Protein AF-A0A1V1NR03-F1 (afdb_monomer_lite)

InterPro domains:
  IPR032589 Domain of unknown function DUF4910 [PF16254] (95-204)
  IPR032610 Domain of unknown function DUF2172 [PF09940] (2-85)

Structure (mmCIF, N/CA/C/O backbone):
data_AF-A0A1V1NR03-F1
#
_entry.id   AF-A0A1V1NR03-F1
#
loop_
_atom_site.group_PDB
_atom_site.id
_atom_site.type_symbol
_atom_site.label_atom_id
_atom_site.label_alt_id
_atom_site.label_comp_id
_atom_site.label_asym_id
_atom_site.label_entity_id
_atom_site.label_seq_id
_atom_site.pdbx_PDB_ins_code
_atom_site.Cartn_x
_atom_site.Cartn_y
_atom_site.Cartn_z
_atom_site.occupancy
_atom_site.B_iso_or_equiv
_atom_site.auth_seq_id
_atom_site.auth_comp_id
_atom_site.auth_asym_id
_atom_site.auth_atom_id
_atom_site.pdbx_PDB_model_num
ATOM 1 N N . MET A 1 1 ? 14.858 1.803 -33.274 1.00 60.50 1 MET A N 1
ATOM 2 C CA . MET A 1 1 ? 13.680 1.667 -32.396 1.00 60.50 1 MET A CA 1
ATOM 3 C C . MET A 1 1 ? 12.475 1.320 -33.246 1.00 60.50 1 MET A C 1
ATOM 5 O O . MET A 1 1 ? 12.168 2.068 -34.166 1.00 60.50 1 MET A O 1
ATOM 9 N N . SER A 1 2 ? 11.828 0.192 -32.971 1.00 68.50 2 SER A N 1
ATOM 10 C CA . SER A 1 2 ? 10.664 -0.311 -33.722 1.00 68.50 2 SER A CA 1
ATOM 11 C C . SER A 1 2 ? 9.372 0.491 -33.501 1.00 68.50 2 SER A C 1
ATOM 13 O O . SER A 1 2 ? 8.403 0.281 -34.221 1.00 68.50 2 SER A O 1
ATOM 15 N N . GLY A 1 3 ? 9.347 1.410 -32.526 1.00 79.12 3 GLY A N 1
ATOM 16 C CA . GLY A 1 3 ? 8.161 2.199 -32.164 1.00 79.12 3 GLY A CA 1
ATOM 17 C C . GLY A 1 3 ? 7.140 1.439 -31.309 1.00 79.12 3 GLY A C 1
ATOM 18 O O . GLY A 1 3 ? 6.126 2.013 -30.923 1.00 79.12 3 GLY A O 1
ATOM 19 N N . ASN A 1 4 ? 7.417 0.175 -30.983 1.00 87.94 4 ASN A N 1
ATOM 20 C CA . ASN A 1 4 ? 6.548 -0.659 -30.163 1.00 87.94 4 ASN A CA 1
ATOM 21 C C . ASN A 1 4 ? 6.682 -0.298 -28.678 1.00 87.94 4 ASN A C 1
ATOM 23 O O . ASN A 1 4 ? 7.791 -0.183 -28.154 1.00 87.94 4 ASN A O 1
ATOM 27 N N . VAL A 1 5 ? 5.546 -0.161 -27.994 1.00 92.81 5 VAL A N 1
ATOM 28 C CA . VAL A 1 5 ? 5.502 0.016 -26.538 1.00 92.81 5 VAL A CA 1
ATOM 29 C C . VAL A 1 5 ? 5.655 -1.351 -25.879 1.00 92.81 5 VAL A C 1
ATOM 31 O O . VAL A 1 5 ? 4.856 -2.248 -26.125 1.00 92.81 5 VAL A O 1
ATOM 34 N N . ILE A 1 6 ? 6.692 -1.507 -25.057 1.00 92.69 6 ILE A N 1
ATOM 35 C CA . ILE A 1 6 ? 7.005 -2.777 -24.376 1.00 92.69 6 ILE A CA 1
ATOM 36 C C . ILE A 1 6 ? 6.446 -2.790 -22.951 1.00 92.69 6 ILE A C 1
ATOM 38 O O . ILE A 1 6 ? 6.103 -3.840 -22.417 1.00 92.69 6 ILE A O 1
ATOM 42 N N . VAL A 1 7 ? 6.350 -1.610 -22.337 1.00 95.00 7 VAL A N 1
ATOM 43 C CA . VAL A 1 7 ? 5.872 -1.427 -20.969 1.00 95.00 7 VAL A CA 1
ATOM 44 C C . VAL A 1 7 ? 4.969 -0.211 -20.931 1.00 95.00 7 VAL A C 1
ATOM 46 O O . VAL A 1 7 ? 5.380 0.877 -21.334 1.00 95.00 7 VAL A O 1
ATOM 49 N N . ASN A 1 8 ? 3.752 -0.387 -20.425 1.00 95.38 8 ASN A N 1
ATOM 50 C CA . ASN A 1 8 ? 2.799 0.697 -20.247 1.00 95.38 8 ASN A CA 1
ATOM 51 C C . ASN A 1 8 ? 2.137 0.599 -18.870 1.00 95.38 8 ASN A C 1
ATOM 53 O O . ASN A 1 8 ? 1.635 -0.456 -18.486 1.00 95.38 8 ASN A O 1
ATOM 57 N N . PHE A 1 9 ? 2.115 1.709 -18.133 1.00 95.38 9 PHE A N 1
ATOM 58 C CA . PHE A 1 9 ? 1.442 1.805 -16.837 1.00 95.38 9 PHE A CA 1
ATOM 59 C C . PHE A 1 9 ? -0.065 1.519 -16.931 1.00 95.38 9 PHE A C 1
ATOM 61 O O . PHE A 1 9 ? -0.643 0.971 -15.998 1.00 95.38 9 PHE A O 1
ATOM 68 N N . GLN A 1 10 ? -0.694 1.854 -18.062 1.00 94.38 10 GLN A N 1
ATOM 69 C CA . GLN A 1 10 ? -2.126 1.624 -18.274 1.00 94.38 10 GLN A CA 1
ATOM 70 C C . GLN A 1 10 ? -2.483 0.133 -18.356 1.00 94.38 10 GLN A C 1
ATOM 72 O O . GLN A 1 10 ? -3.597 -0.241 -18.001 1.00 94.38 10 GLN A O 1
ATOM 77 N N . ASP A 1 11 ? -1.544 -0.716 -18.783 1.00 95.44 11 ASP A N 1
ATOM 78 C CA . ASP A 1 11 ? -1.775 -2.161 -18.887 1.00 95.44 11 ASP A CA 1
ATOM 79 C C . ASP A 1 11 ? -1.732 -2.829 -17.509 1.00 95.44 11 ASP A C 1
ATOM 81 O O . ASP A 1 11 ? -2.484 -3.758 -17.218 1.00 95.44 11 ASP A O 1
ATOM 85 N N . ASN A 1 12 ? -0.826 -2.358 -16.652 1.00 95.75 12 ASN A N 1
ATOM 86 C CA . ASN A 1 12 ? -0.702 -2.809 -15.278 1.00 95.75 12 ASN A CA 1
ATOM 87 C C . ASN A 1 12 ? -0.062 -1.688 -14.450 1.00 95.75 12 ASN A C 1
ATOM 89 O O . ASN A 1 12 ? 1.090 -1.326 -14.713 1.00 95.75 12 ASN A O 1
ATOM 93 N N . PRO A 1 13 ? -0.738 -1.169 -13.411 1.00 95.19 13 PRO A N 1
ATOM 94 C CA . PRO A 1 13 ? -0.196 -0.070 -12.622 1.00 95.19 13 PRO A CA 1
ATOM 95 C C . PRO A 1 13 ? 1.091 -0.473 -11.878 1.00 95.19 13 PRO A C 1
ATOM 97 O O . PRO A 1 13 ? 1.917 0.382 -11.569 1.00 95.19 13 PRO A O 1
ATOM 100 N N . LEU A 1 14 ? 1.332 -1.771 -11.651 1.00 96.62 14 LEU A N 1
ATOM 101 C CA . LEU A 1 14 ? 2.589 -2.269 -11.082 1.00 96.62 14 LEU A CA 1
ATOM 102 C C . LEU A 1 14 ? 3.793 -2.060 -12.000 1.00 96.62 14 LEU A C 1
ATOM 104 O O . LEU A 1 14 ? 4.920 -2.133 -11.520 1.00 96.62 14 LEU A O 1
ATOM 108 N N . HIS A 1 15 ? 3.584 -1.793 -13.293 1.00 97.38 15 HIS A N 1
ATOM 109 C CA . HIS A 1 15 ? 4.682 -1.565 -14.223 1.00 97.38 15 HIS A CA 1
ATOM 110 C C . HIS A 1 15 ? 5.536 -0.364 -13.849 1.00 97.38 15 HIS A C 1
ATOM 112 O O . HIS A 1 15 ? 6.723 -0.406 -14.130 1.00 97.38 15 HIS A O 1
ATOM 118 N N . LEU A 1 16 ? 4.994 0.675 -13.212 1.00 97.25 16 LEU A N 1
ATOM 119 C CA . LEU A 1 16 ? 5.785 1.807 -12.732 1.00 97.25 16 LEU A CA 1
ATOM 120 C C . LEU A 1 16 ? 6.054 1.645 -11.236 1.00 97.25 16 LEU A C 1
ATOM 122 O O . LEU A 1 16 ? 5.138 1.355 -10.460 1.00 97.25 16 LEU A O 1
ATOM 126 N N . TRP A 1 17 ? 7.298 1.861 -10.805 1.00 96.50 17 TRP A N 1
ATOM 127 C CA . TRP A 1 17 ? 7.588 1.893 -9.372 1.00 96.50 17 TRP A CA 1
ATOM 128 C C . TRP A 1 17 ? 6.825 3.048 -8.722 1.00 96.50 17 TRP A C 1
ATOM 130 O O . TRP A 1 17 ? 6.797 4.160 -9.263 1.00 96.50 17 TRP A O 1
ATOM 140 N N . ALA A 1 18 ? 6.236 2.798 -7.550 1.00 93.38 18 ALA A N 1
ATOM 141 C CA . ALA A 1 18 ? 5.577 3.845 -6.775 1.00 93.38 18 ALA A CA 1
ATOM 142 C C . ALA A 1 18 ? 6.566 4.995 -6.532 1.00 93.38 18 ALA A C 1
ATOM 144 O O . ALA A 1 18 ? 7.743 4.730 -6.315 1.00 93.38 18 ALA A O 1
ATOM 145 N N . TYR A 1 19 ? 6.121 6.255 -6.561 1.00 93.94 19 TYR A N 1
ATOM 146 C CA . TYR A 1 19 ? 6.999 7.419 -6.343 1.00 93.94 19 TYR A CA 1
ATOM 147 C C . TYR A 1 19 ? 8.172 7.555 -7.347 1.00 93.94 19 TYR A C 1
ATOM 149 O O . TYR A 1 19 ? 9.183 8.188 -7.043 1.00 93.94 19 TYR A O 1
ATOM 157 N N . SER A 1 20 ? 8.062 6.994 -8.559 1.00 95.94 20 SER A N 1
ATOM 158 C CA . SER A 1 20 ? 9.052 7.244 -9.620 1.00 95.94 20 SER A CA 1
ATOM 159 C C . SER A 1 20 ? 9.115 8.724 -9.993 1.00 95.94 20 SER A C 1
ATOM 161 O O . SER A 1 20 ? 8.082 9.353 -10.237 1.00 95.94 20 SER A O 1
ATOM 163 N N . HIS A 1 21 ? 10.328 9.265 -10.101 1.00 95.81 21 HIS A N 1
ATOM 164 C CA . HIS A 1 21 ? 10.546 10.601 -10.654 1.00 95.81 21 HIS A CA 1
ATOM 165 C C . HIS A 1 21 ? 10.250 10.645 -12.155 1.00 95.81 21 HIS A C 1
ATOM 167 O O . HIS A 1 21 ? 10.353 9.632 -12.851 1.00 95.81 21 HIS A O 1
ATOM 173 N N . SER A 1 22 ? 9.908 11.832 -12.657 1.00 97.19 22 SER A N 1
ATOM 174 C CA . SER A 1 22 ? 9.709 12.026 -14.086 1.00 97.19 22 SER A CA 1
ATOM 175 C C . SER A 1 22 ? 11.015 11.849 -14.847 1.00 97.19 22 SER A C 1
ATOM 177 O O . SER A 1 22 ? 12.101 12.204 -14.380 1.00 97.19 22 SER A O 1
ATOM 179 N N . PHE A 1 23 ? 10.902 11.280 -16.040 1.00 98.12 23 PHE A N 1
ATOM 180 C CA . PHE A 1 23 ? 12.035 11.051 -16.919 1.00 98.12 23 PHE A CA 1
ATOM 181 C C . PHE A 1 23 ? 11.564 11.020 -18.367 1.00 98.12 23 PHE A C 1
ATOM 183 O O . PHE A 1 23 ? 10.529 10.442 -18.693 1.00 98.12 23 PHE A O 1
ATOM 190 N N . THR A 1 24 ? 12.324 11.632 -19.265 1.00 98.31 24 THR A N 1
ATOM 191 C CA . THR A 1 24 ? 12.116 11.490 -20.706 1.00 98.31 24 THR A CA 1
ATOM 192 C C . THR A 1 24 ? 13.474 11.430 -21.369 1.00 98.31 24 THR A C 1
ATOM 194 O O . THR A 1 24 ? 14.276 12.352 -21.225 1.00 98.31 24 THR A O 1
ATOM 197 N N . GLY A 1 25 ? 13.749 10.343 -22.080 1.00 97.62 25 GLY A N 1
ATO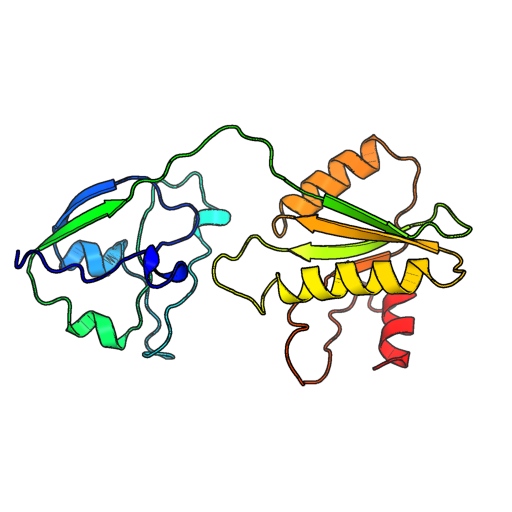M 198 C CA . GLY A 1 25 ? 15.053 10.158 -22.696 1.00 97.62 25 GLY A CA 1
ATOM 199 C C . GLY A 1 25 ? 15.231 8.795 -23.337 1.00 97.62 25 GLY A C 1
ATOM 200 O O . GLY A 1 25 ? 14.329 7.958 -23.332 1.00 97.62 25 GLY A O 1
ATOM 201 N N . ILE A 1 26 ? 16.418 8.598 -23.897 1.00 97.81 26 ILE A N 1
ATOM 202 C CA . ILE A 1 26 ? 16.883 7.315 -24.416 1.00 97.81 26 ILE A CA 1
ATOM 203 C C . ILE A 1 26 ? 17.881 6.748 -23.404 1.00 97.81 26 ILE A C 1
ATOM 205 O O . ILE A 1 26 ? 18.727 7.487 -22.904 1.00 97.81 26 ILE A O 1
ATOM 209 N N . VAL A 1 27 ? 17.754 5.463 -23.076 1.00 97.88 27 VAL A N 1
ATOM 210 C CA . VAL A 1 27 ? 18.598 4.770 -22.093 1.00 97.88 27 VAL A CA 1
ATOM 211 C C . VAL A 1 27 ? 19.170 3.510 -22.726 1.00 97.88 27 VAL A C 1
ATOM 213 O O . VAL A 1 27 ? 18.429 2.743 -23.348 1.00 97.88 27 VAL A O 1
ATOM 216 N N . GLU A 1 28 ? 20.472 3.283 -22.552 1.00 98.00 28 GLU A N 1
ATOM 217 C CA . GLU A 1 28 ? 21.108 2.036 -22.970 1.00 98.00 28 GLU A CA 1
ATOM 218 C C . GLU A 1 28 ? 20.475 0.844 -22.249 1.00 98.00 28 GLU A C 1
ATOM 220 O O . GLU A 1 28 ? 20.176 0.888 -21.054 1.00 98.00 28 GLU A O 1
ATOM 225 N N . ARG A 1 29 ? 20.295 -0.264 -22.964 1.00 96.88 29 ARG A N 1
ATOM 226 C CA . ARG A 1 29 ? 19.691 -1.486 -22.423 1.00 96.88 29 ARG A CA 1
ATOM 227 C C . ARG A 1 29 ? 20.414 -1.997 -21.178 1.00 96.88 29 ARG A C 1
ATOM 229 O O . ARG A 1 29 ? 19.762 -2.455 -20.245 1.00 96.88 29 ARG A O 1
ATOM 236 N N . SER A 1 30 ? 21.743 -1.950 -21.174 1.00 97.81 30 SER A N 1
ATOM 237 C CA . SER A 1 30 ? 22.596 -2.332 -20.040 1.00 97.81 30 SER A CA 1
ATOM 238 C C . SER A 1 30 ? 22.232 -1.555 -18.776 1.00 97.81 30 SER A C 1
ATOM 240 O O . SER A 1 30 ? 21.987 -2.163 -17.733 1.00 97.81 30 SER A O 1
ATOM 242 N N . ASP A 1 31 ? 22.146 -0.231 -18.883 1.00 98.19 31 ASP A N 1
ATOM 243 C CA . ASP A 1 31 ? 21.805 0.654 -17.770 1.00 98.19 31 ASP A CA 1
ATOM 244 C C . ASP A 1 31 ? 20.334 0.523 -17.371 1.00 98.19 31 ASP A C 1
ATOM 246 O O . ASP A 1 31 ? 20.022 0.449 -16.180 1.00 98.19 31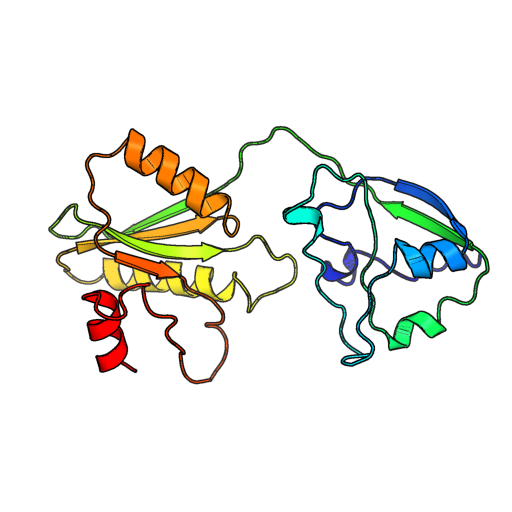 ASP A O 1
ATOM 250 N N . LEU A 1 32 ? 19.431 0.397 -18.349 1.00 97.88 32 LEU A N 1
ATOM 251 C CA . LEU A 1 32 ? 18.010 0.157 -18.109 1.00 97.88 32 LEU A CA 1
ATOM 252 C C . LEU A 1 32 ? 17.809 -1.114 -17.270 1.00 97.88 32 LEU A C 1
ATOM 254 O O . LEU A 1 32 ? 17.186 -1.062 -16.212 1.00 97.88 32 LEU A O 1
ATOM 258 N N . LEU A 1 33 ? 18.382 -2.242 -17.701 1.00 97.56 33 LEU A N 1
ATOM 259 C CA . LEU A 1 33 ? 18.262 -3.527 -17.006 1.00 97.56 33 LEU A CA 1
ATOM 260 C C . LEU A 1 33 ? 18.921 -3.514 -15.624 1.00 97.56 33 LEU A C 1
ATOM 262 O O . LEU A 1 33 ? 18.436 -4.178 -14.710 1.00 97.56 33 LEU A O 1
ATOM 266 N N . LYS A 1 34 ? 20.028 -2.781 -15.467 1.00 97.19 34 LYS A N 1
ATOM 267 C CA . LYS A 1 34 ? 20.797 -2.753 -14.221 1.00 97.19 34 LYS A CA 1
ATOM 268 C C . LYS A 1 34 ? 20.180 -1.850 -13.154 1.00 97.19 34 LYS A C 1
ATOM 270 O O . LYS A 1 34 ? 20.227 -2.205 -11.977 1.00 97.19 34 LYS A O 1
ATOM 275 N N . TYR A 1 35 ? 19.643 -0.694 -13.541 1.00 96.88 35 TYR A N 1
ATOM 276 C CA . TYR A 1 35 ? 19.255 0.355 -12.590 1.00 96.88 35 TYR A CA 1
ATOM 277 C C . TYR A 1 35 ? 17.765 0.684 -12.587 1.00 96.88 35 TYR A C 1
ATOM 279 O O . TYR A 1 35 ? 17.265 1.152 -11.568 1.00 96.88 35 TYR A O 1
ATOM 287 N N . HIS A 1 36 ? 17.054 0.431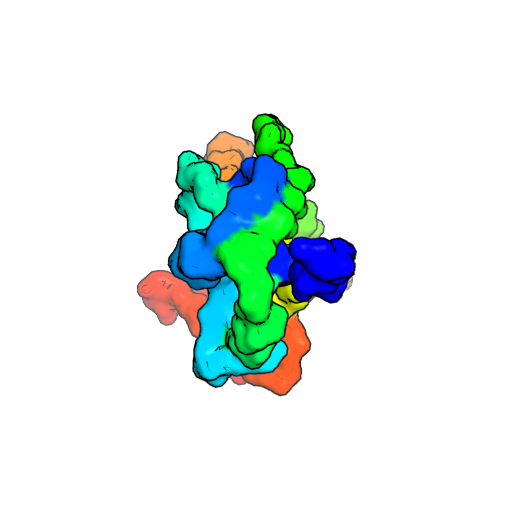 -13.685 1.00 97.69 36 HIS A N 1
ATOM 288 C CA . HIS A 1 36 ? 15.696 0.939 -13.899 1.00 97.69 36 HIS A CA 1
ATOM 289 C C . HIS A 1 36 ? 14.660 -0.156 -14.150 1.00 97.69 36 HIS A C 1
ATOM 291 O O . HIS A 1 36 ? 13.488 0.151 -14.351 1.00 97.69 36 HIS A O 1
ATOM 297 N N . ILE A 1 37 ? 15.061 -1.427 -14.116 1.00 97.75 37 ILE A N 1
ATOM 298 C CA . ILE A 1 37 ? 14.160 -2.572 -14.210 1.00 97.75 37 ILE A CA 1
ATOM 299 C C . ILE A 1 37 ? 14.243 -3.395 -12.935 1.00 97.75 37 ILE A C 1
ATOM 301 O O . ILE A 1 37 ? 15.317 -3.717 -12.432 1.00 97.75 37 ILE A O 1
ATOM 305 N N . PHE A 1 38 ? 13.078 -3.756 -12.416 1.00 97.81 38 PHE A N 1
ATOM 306 C CA . PHE A 1 38 ? 12.937 -4.696 -11.320 1.00 97.81 38 PHE A CA 1
ATOM 307 C C . PHE A 1 38 ? 12.141 -5.912 -11.784 1.00 97.81 38 PHE A C 1
ATOM 309 O O . PHE A 1 38 ? 11.089 -5.786 -12.402 1.00 97.81 38 PHE A O 1
ATOM 316 N N . SER A 1 39 ? 12.644 -7.103 -11.482 1.00 97.56 39 SER A N 1
ATOM 317 C CA . SER A 1 39 ? 11.970 -8.371 -11.765 1.00 97.56 39 SER A CA 1
ATOM 318 C C . SER A 1 39 ? 12.305 -9.376 -10.668 1.00 97.56 39 SER A C 1
ATOM 320 O O . SER A 1 39 ? 13.261 -9.175 -9.914 1.00 97.56 39 SER A O 1
ATOM 322 N N . ASN A 1 40 ? 11.535 -10.460 -10.577 1.00 97.19 40 ASN A N 1
ATOM 323 C CA . ASN A 1 40 ? 11.799 -11.536 -9.630 1.00 97.19 40 ASN A CA 1
ATOM 324 C C . ASN A 1 40 ? 11.984 -12.875 -10.369 1.00 97.19 40 ASN A C 1
ATOM 326 O O . ASN A 1 40 ? 10.996 -13.428 -10.851 1.00 97.19 40 ASN A O 1
ATOM 330 N N . PRO A 1 41 ? 13.211 -13.426 -10.450 1.00 97.06 41 PRO A N 1
ATOM 331 C CA . PRO A 1 41 ? 13.454 -14.682 -11.160 1.00 97.06 41 PRO A CA 1
ATOM 332 C C . PRO A 1 41 ? 12.774 -15.894 -10.509 1.00 97.06 41 PRO A C 1
ATOM 334 O O . PRO A 1 41 ? 12.486 -16.863 -11.203 1.00 97.06 41 PRO A O 1
ATOM 337 N N . SER A 1 42 ? 12.472 -15.845 -9.206 1.00 98.00 42 SER A N 1
ATOM 338 C CA . SER A 1 42 ? 11.756 -16.925 -8.512 1.00 98.00 42 SER A CA 1
ATOM 339 C C . SER A 1 42 ? 10.267 -16.983 -8.872 1.00 98.00 42 SER A C 1
ATOM 341 O O . SER A 1 42 ? 9.627 -18.005 -8.646 1.00 98.00 42 SER A O 1
ATOM 343 N N . PHE A 1 43 ? 9.716 -15.897 -9.423 1.00 96.75 43 PHE A N 1
ATOM 344 C CA . PHE A 1 43 ? 8.309 -15.761 -9.810 1.00 96.75 43 PHE A CA 1
ATOM 345 C C . PHE A 1 43 ? 8.221 -15.099 -11.194 1.00 96.75 43 PHE A C 1
ATOM 347 O O . PHE A 1 43 ? 7.808 -13.943 -11.307 1.00 96.75 43 PHE A O 1
ATOM 354 N N . PRO A 1 44 ? 8.655 -15.800 -12.257 1.00 97.31 44 PRO A N 1
ATOM 355 C CA . PRO A 1 44 ? 9.000 -15.170 -13.526 1.00 97.31 44 PRO A CA 1
ATOM 356 C C . PRO A 1 44 ? 7.811 -14.610 -14.306 1.00 97.31 44 PRO A C 1
ATOM 358 O O . PRO A 1 44 ? 8.017 -13.748 -15.158 1.00 97.31 44 PRO A O 1
ATOM 361 N N . ASP A 1 45 ? 6.598 -15.062 -13.997 1.00 97.38 45 ASP A N 1
ATOM 362 C CA . ASP A 1 45 ? 5.361 -14.630 -14.650 1.00 97.38 45 ASP A CA 1
ATOM 363 C C . ASP A 1 45 ? 4.674 -13.458 -13.924 1.00 97.38 45 ASP A C 1
ATOM 365 O O . ASP A 1 45 ? 3.699 -12.905 -14.428 1.00 97.38 45 ASP A O 1
ATOM 369 N N . PHE A 1 46 ? 5.173 -13.054 -12.749 1.00 96.12 46 PHE A N 1
ATOM 370 C CA . PHE A 1 46 ? 4.551 -12.023 -11.919 1.00 96.12 46 PHE A CA 1
ATOM 371 C C . PHE A 1 46 ? 5.290 -10.688 -12.012 1.00 96.12 46 PHE A C 1
ATOM 373 O O . PHE A 1 46 ? 6.512 -10.627 -11.880 1.00 96.12 46 PHE A O 1
ATOM 380 N N . THR A 1 47 ? 4.535 -9.596 -12.155 1.00 96.94 47 THR A N 1
ATOM 381 C CA . THR A 1 47 ? 5.067 -8.233 -12.035 1.00 96.94 47 THR A CA 1
ATOM 382 C C . THR A 1 47 ? 5.259 -7.884 -10.556 1.00 96.94 47 THR A C 1
ATOM 384 O O . THR A 1 47 ? 4.271 -7.803 -9.824 1.00 96.94 47 THR A O 1
ATOM 387 N N . PRO A 1 48 ? 6.495 -7.658 -10.077 1.00 96.19 48 PRO A N 1
ATOM 388 C CA . PRO A 1 48 ? 6.719 -7.374 -8.667 1.00 96.19 48 PRO A CA 1
ATOM 389 C C . PRO A 1 48 ? 6.360 -5.928 -8.303 1.00 96.19 48 PRO A C 1
ATOM 391 O O . PRO A 1 48 ? 6.727 -4.982 -8.999 1.00 96.19 48 PRO A O 1
ATOM 394 N N . PHE A 1 49 ? 5.728 -5.726 -7.150 1.00 95.31 49 PHE A N 1
ATOM 395 C CA . PHE A 1 49 ? 5.538 -4.386 -6.598 1.00 95.31 49 PHE A CA 1
ATOM 396 C C . PHE A 1 49 ? 6.848 -3.846 -6.010 1.00 95.31 49 PHE A C 1
ATOM 398 O O . PHE A 1 49 ? 7.494 -4.498 -5.186 1.00 95.31 49 PHE A O 1
ATOM 405 N N . ARG A 1 50 ? 7.255 -2.642 -6.429 1.00 94.38 50 ARG A N 1
ATOM 406 C CA . ARG A 1 50 ? 8.465 -1.974 -5.932 1.00 94.38 50 ARG A CA 1
ATOM 407 C C . ARG A 1 50 ? 8.089 -0.784 -5.049 1.00 94.38 50 ARG A C 1
ATOM 409 O O . ARG A 1 50 ? 7.876 0.319 -5.539 1.00 94.38 50 ARG A O 1
ATOM 416 N N . PHE A 1 51 ? 8.077 -1.013 -3.737 1.00 90.12 51 PHE A N 1
ATOM 417 C CA . PHE A 1 51 ? 7.683 -0.024 -2.722 1.00 90.12 51 PHE A CA 1
ATOM 418 C C . PHE A 1 51 ? 8.827 0.869 -2.216 1.00 90.12 51 PHE A C 1
ATOM 420 O O . PHE A 1 51 ? 8.587 1.847 -1.516 1.00 90.12 51 PHE A O 1
ATOM 427 N N . ARG A 1 52 ? 10.090 0.541 -2.533 1.00 88.81 52 ARG A N 1
ATOM 428 C CA . ARG A 1 52 ? 11.290 1.173 -1.938 1.00 88.81 52 ARG A CA 1
ATOM 429 C C . ARG A 1 52 ? 11.263 2.704 -1.990 1.00 88.81 52 ARG A C 1
ATOM 431 O O . ARG A 1 52 ? 11.677 3.351 -1.034 1.00 88.81 52 ARG A O 1
ATOM 438 N N . GLN A 1 53 ? 10.755 3.261 -3.083 1.00 89.19 53 GLN A N 1
ATOM 439 C CA . GLN A 1 53 ? 10.693 4.703 -3.293 1.00 89.19 53 GLN A CA 1
ATOM 440 C C . GLN A 1 53 ? 9.630 5.399 -2.441 1.00 89.19 53 GLN A C 1
ATOM 442 O O . GLN A 1 53 ? 9.785 6.576 -2.153 1.00 89.19 53 GLN A O 1
ATOM 447 N N . MET A 1 54 ? 8.626 4.690 -1.924 1.00 88.38 54 MET A N 1
ATOM 448 C CA . MET A 1 54 ? 7.652 5.272 -0.989 1.00 88.38 54 MET A CA 1
ATOM 449 C C . MET A 1 54 ? 8.320 5.687 0.332 1.00 88.38 54 MET A C 1
ATOM 451 O O . MET A 1 54 ? 8.001 6.729 0.900 1.00 88.38 54 MET A O 1
ATOM 455 N N . ILE A 1 55 ? 9.308 4.911 0.788 1.00 87.00 55 ILE A N 1
ATOM 456 C CA . ILE A 1 55 ? 10.060 5.167 2.028 1.00 87.00 55 ILE A CA 1
ATOM 457 C C . ILE A 1 55 ? 11.413 5.858 1.801 1.00 87.00 55 ILE A C 1
ATOM 459 O O . ILE A 1 55 ? 12.105 6.149 2.770 1.00 87.00 55 ILE A O 1
ATOM 463 N N . ARG A 1 56 ? 11.808 6.094 0.543 1.00 88.69 56 ARG A N 1
ATOM 464 C CA . ARG A 1 56 ? 13.061 6.769 0.135 1.00 88.69 56 ARG A CA 1
ATOM 465 C C . ARG A 1 56 ? 12.799 7.801 -0.965 1.00 88.69 56 ARG A C 1
ATOM 467 O O . ARG A 1 56 ? 13.606 7.973 -1.871 1.00 88.69 56 ARG A O 1
ATOM 474 N N . HIS A 1 57 ? 11.660 8.486 -0.893 1.00 84.94 57 HIS A N 1
ATOM 475 C CA . HIS A 1 57 ? 11.158 9.377 -1.949 1.00 84.94 57 HIS A CA 1
ATOM 476 C C . HIS A 1 57 ? 12.047 10.603 -2.213 1.00 84.94 57 HIS A C 1
ATOM 478 O O . HIS A 1 57 ? 11.912 11.244 -3.248 1.00 84.94 57 HIS A O 1
ATOM 484 N N . TRP A 1 58 ? 12.975 10.928 -1.308 1.00 88.12 58 TRP A N 1
ATOM 485 C CA . TRP A 1 58 ? 14.006 11.948 -1.534 1.00 88.12 58 TRP A CA 1
ATOM 486 C C . TRP A 1 58 ? 15.063 11.522 -2.565 1.00 88.12 58 TRP A C 1
ATOM 488 O O . TRP A 1 58 ? 15.821 12.358 -3.059 1.00 88.12 58 TRP A O 1
ATOM 498 N N . GLU A 1 59 ? 15.148 10.230 -2.888 1.00 92.38 59 GLU A N 1
ATOM 499 C CA . GLU A 1 59 ? 16.048 9.722 -3.915 1.00 92.38 59 GLU A CA 1
ATOM 500 C C . GLU A 1 59 ? 15.403 9.845 -5.287 1.00 92.38 59 GLU A C 1
ATOM 502 O O . GLU A 1 59 ? 14.303 9.346 -5.526 1.00 92.38 59 GLU A O 1
ATOM 507 N N . LYS A 1 60 ? 16.128 10.480 -6.209 1.00 92.44 60 LYS A N 1
ATOM 508 C CA . LYS A 1 60 ? 15.676 10.762 -7.574 1.00 92.44 60 LYS A CA 1
ATOM 509 C C . LYS A 1 60 ? 15.749 9.532 -8.483 1.00 92.44 60 LYS A C 1
ATOM 511 O O . LYS A 1 60 ? 16.294 9.605 -9.580 1.00 92.44 60 LYS A O 1
ATOM 516 N N . GLU A 1 61 ? 15.246 8.394 -8.009 1.00 95.56 61 GLU A N 1
ATOM 517 C CA . GLU A 1 61 ? 15.142 7.173 -8.806 1.00 95.56 61 GLU A CA 1
ATOM 518 C C . GLU A 1 61 ? 13.778 7.092 -9.504 1.00 95.56 61 GLU A C 1
ATOM 520 O O . GLU A 1 61 ? 12.758 7.638 -9.062 1.00 95.56 61 GLU A O 1
ATOM 525 N N . TRP A 1 62 ? 13.783 6.361 -10.608 1.00 97.19 62 TRP A N 1
ATOM 526 C CA . TRP A 1 62 ? 12.621 5.967 -11.385 1.00 97.19 62 TRP A CA 1
ATOM 527 C C . TRP A 1 62 ? 12.889 4.571 -11.943 1.00 97.19 62 TRP A C 1
ATOM 529 O O . TRP A 1 62 ? 14.048 4.167 -12.093 1.00 97.19 62 TRP A O 1
ATOM 539 N N . GLY A 1 63 ? 11.834 3.834 -12.264 1.00 97.31 63 GLY A N 1
ATOM 540 C CA . GLY A 1 63 ? 11.998 2.534 -12.893 1.00 97.31 63 GLY A CA 1
ATOM 541 C C . GLY A 1 63 ? 10.689 1.806 -13.113 1.00 97.31 63 GLY A C 1
ATOM 542 O O . GLY A 1 63 ? 9.619 2.252 -12.690 1.00 97.31 63 GLY A O 1
ATOM 543 N N . PHE A 1 64 ? 10.806 0.662 -13.775 1.00 97.88 64 PHE A N 1
ATOM 544 C CA . PHE A 1 64 ? 9.694 -0.202 -14.113 1.00 97.88 64 PHE A CA 1
ATOM 545 C C . PHE A 1 64 ? 9.841 -1.578 -13.482 1.00 97.88 64 PHE A C 1
ATOM 547 O O . PHE A 1 64 ? 10.947 -2.097 -13.308 1.00 97.88 64 PHE A O 1
ATOM 554 N N . SER A 1 65 ? 8.721 -2.186 -13.120 1.00 97.69 65 SER A N 1
ATOM 555 C CA . SER A 1 65 ? 8.678 -3.594 -12.747 1.00 97.69 65 SER A CA 1
ATOM 556 C C . SER A 1 65 ? 8.121 -4.413 -13.897 1.00 97.69 65 SER A C 1
ATOM 558 O O . SER A 1 65 ? 7.124 -4.029 -14.502 1.00 97.69 65 SER A O 1
ATOM 560 N N . LEU A 1 66 ? 8.730 -5.563 -14.172 1.00 97.62 66 LEU A N 1
ATOM 561 C CA . LEU A 1 66 ? 8.284 -6.485 -15.214 1.00 97.62 66 LEU A CA 1
ATOM 562 C C . LEU A 1 66 ? 8.330 -7.933 -14.726 1.00 97.62 66 LEU A C 1
ATOM 564 O O . LEU A 1 66 ? 9.176 -8.263 -13.883 1.00 97.62 66 LEU A O 1
ATOM 568 N N . PRO A 1 67 ? 7.483 -8.814 -15.289 1.00 97.62 67 PRO A N 1
ATOM 569 C CA . PRO A 1 67 ? 7.707 -10.249 -15.216 1.00 97.62 67 PRO A CA 1
ATOM 570 C C . PRO A 1 67 ? 9.120 -10.580 -15.703 1.00 97.62 67 PRO A C 1
ATOM 572 O O . PRO A 1 67 ? 9.610 -10.015 -16.684 1.00 97.62 67 PRO A O 1
ATOM 575 N N . HIS A 1 68 ? 9.805 -11.487 -15.014 1.00 98.12 68 HIS A N 1
ATOM 576 C CA . HIS A 1 68 ? 11.183 -11.829 -15.359 1.00 98.12 68 HIS A CA 1
ATOM 577 C C . HIS A 1 68 ? 11.294 -12.437 -16.765 1.00 98.12 68 HIS A C 1
ATOM 579 O O . HIS A 1 68 ? 12.250 -12.157 -17.488 1.00 98.12 68 HIS A O 1
ATOM 585 N N . ASN A 1 69 ? 10.297 -13.222 -17.183 1.00 96.81 69 ASN A N 1
ATOM 586 C CA . ASN A 1 69 ? 10.258 -13.838 -18.513 1.00 96.81 69 ASN A CA 1
ATOM 587 C C . ASN A 1 69 ? 10.253 -12.788 -19.653 1.00 96.81 69 ASN A C 1
ATOM 589 O O . ASN A 1 69 ? 10.866 -13.010 -20.702 1.00 96.81 69 ASN A O 1
ATOM 593 N N . LYS A 1 70 ? 9.672 -11.604 -19.411 1.00 95.56 70 LYS A N 1
ATOM 594 C CA . LYS A 1 70 ? 9.596 -10.479 -20.352 1.00 95.56 70 LYS A CA 1
ATOM 595 C C . LYS A 1 70 ? 10.924 -9.771 -20.578 1.00 95.56 70 LYS A C 1
ATOM 597 O O . LYS A 1 70 ? 11.082 -9.100 -21.592 1.00 95.56 70 LYS A O 1
ATOM 602 N N . LEU A 1 71 ? 11.914 -9.947 -19.702 1.00 95.94 71 LEU A N 1
ATOM 603 C CA . LEU A 1 71 ? 13.213 -9.289 -19.876 1.00 95.94 71 LEU A CA 1
ATOM 604 C C . LEU A 1 71 ? 13.960 -9.763 -21.126 1.00 95.94 71 LEU A C 1
ATOM 606 O O . LEU A 1 71 ? 14.760 -9.016 -21.684 1.00 95.94 71 LEU A O 1
ATOM 610 N N . SER A 1 72 ? 13.688 -10.989 -21.576 1.00 93.50 72 SER A N 1
ATOM 611 C CA . SER A 1 72 ? 14.264 -11.538 -22.806 1.00 93.50 72 SER A CA 1
ATOM 612 C C . SER A 1 72 ? 13.753 -10.848 -24.079 1.00 93.50 72 SER A C 1
ATOM 614 O O . SER A 1 72 ? 14.455 -10.849 -25.087 1.00 93.50 72 SER A O 1
ATOM 616 N N . GLU A 1 73 ? 12.580 -10.205 -24.020 1.00 92.94 73 GLU A N 1
ATOM 617 C CA . GLU A 1 73 ? 11.975 -9.455 -25.131 1.00 92.94 73 GLU A CA 1
ATOM 618 C C . GLU A 1 73 ? 12.621 -8.073 -25.313 1.00 92.94 73 GLU A C 1
ATOM 620 O O . GLU A 1 73 ? 12.505 -7.458 -26.372 1.00 92.94 73 GLU A O 1
ATOM 625 N N . LEU A 1 74 ? 13.348 -7.590 -24.300 1.00 93.44 74 LEU A N 1
ATOM 626 C CA . LEU A 1 74 ? 14.141 -6.373 -24.395 1.00 93.44 74 LEU A CA 1
ATOM 627 C C . LEU A 1 74 ? 15.427 -6.671 -25.182 1.00 93.44 74 LEU A C 1
ATOM 629 O O . LEU A 1 74 ? 16.479 -6.897 -24.585 1.00 93.44 74 LEU A O 1
ATOM 633 N N . THR A 1 75 ? 15.359 -6.673 -26.517 1.00 93.62 75 THR A N 1
ATOM 634 C CA . THR A 1 75 ? 16.489 -6.986 -27.417 1.00 93.62 75 THR A CA 1
ATOM 635 C C . THR A 1 75 ? 17.207 -5.778 -28.021 1.00 93.62 75 THR A C 1
ATOM 637 O O . THR A 1 75 ? 18.368 -5.902 -28.401 1.00 93.62 75 THR A O 1
ATOM 640 N N . ASP A 1 76 ? 16.550 -4.620 -28.113 1.00 94.44 76 ASP A N 1
ATOM 641 C CA . ASP A 1 76 ? 17.137 -3.391 -28.665 1.00 94.44 76 ASP A CA 1
ATOM 642 C C . ASP A 1 76 ? 18.287 -2.873 -27.782 1.00 94.44 76 ASP A C 1
ATOM 644 O O . ASP A 1 76 ? 18.275 -3.049 -26.563 1.00 94.44 76 ASP A O 1
ATOM 648 N N . ASN A 1 77 ? 19.277 -2.208 -28.389 1.00 95.56 77 ASN A N 1
ATOM 649 C CA . ASN A 1 77 ? 20.423 -1.636 -27.666 1.00 95.56 77 ASN A CA 1
ATOM 650 C C . ASN A 1 77 ? 20.034 -0.462 -26.756 1.00 95.56 77 ASN A C 1
ATOM 652 O O . ASN A 1 77 ? 20.704 -0.215 -25.758 1.00 95.56 77 ASN A O 1
ATOM 656 N N . GLU A 1 78 ? 18.959 0.249 -27.095 1.00 96.75 78 GLU A N 1
ATOM 657 C CA . GLU A 1 78 ? 18.502 1.452 -26.406 1.00 96.75 78 GLU A CA 1
ATOM 658 C C . GLU A 1 78 ? 16.974 1.516 -26.387 1.00 96.75 78 GLU A C 1
ATOM 660 O O . GLU A 1 78 ? 16.310 1.083 -27.333 1.00 96.75 78 GLU A O 1
ATOM 665 N N . TYR A 1 79 ? 16.420 2.125 -25.339 1.00 96.94 79 TYR A N 1
ATOM 666 C CA . TYR A 1 79 ? 14.979 2.284 -25.149 1.00 96.94 79 TYR A CA 1
ATOM 667 C C . TYR A 1 79 ? 14.608 3.733 -24.912 1.00 96.94 79 TYR A C 1
ATOM 669 O O . TYR A 1 79 ? 15.280 4.445 -24.170 1.00 96.94 79 TYR A O 1
ATOM 677 N N . LYS A 1 80 ? 13.493 4.153 -25.513 1.00 97.62 80 LYS A N 1
ATOM 678 C CA . LYS A 1 80 ? 12.875 5.436 -25.210 1.00 97.62 80 LYS A CA 1
ATOM 679 C C . LYS A 1 80 ? 12.023 5.231 -23.966 1.00 97.62 80 LYS A C 1
ATOM 681 O O . LYS A 1 80 ? 11.141 4.377 -23.961 1.00 97.62 80 LYS A O 1
ATOM 686 N N . VAL A 1 81 ? 12.279 6.030 -22.942 1.00 98.00 81 VAL A N 1
ATOM 687 C CA . VAL A 1 81 ? 11.519 6.038 -21.696 1.00 98.00 81 VAL A CA 1
ATOM 688 C C . VAL A 1 81 ? 10.777 7.359 -21.581 1.00 98.00 81 VAL A C 1
ATOM 690 O O . VAL A 1 81 ? 11.339 8.423 -21.844 1.00 98.00 81 VAL A O 1
ATOM 693 N N . GLU A 1 82 ? 9.517 7.278 -21.167 1.00 97.94 82 GLU A N 1
ATOM 694 C CA . GLU A 1 82 ? 8.660 8.426 -20.901 1.00 97.94 82 GLU A CA 1
ATOM 695 C C . GLU A 1 82 ? 7.872 8.167 -19.610 1.00 97.94 82 GLU A C 1
ATOM 697 O O . GLU A 1 82 ? 7.020 7.283 -19.548 1.00 97.94 82 GLU A O 1
ATOM 702 N N . ILE A 1 83 ? 8.208 8.910 -18.557 1.00 98.12 83 ILE A N 1
ATOM 703 C CA . ILE A 1 83 ? 7.567 8.872 -17.242 1.00 98.12 83 ILE A CA 1
ATOM 704 C C . ILE A 1 83 ? 7.087 10.285 -16.935 1.00 98.12 83 ILE A C 1
ATOM 706 O O . ILE A 1 83 ? 7.885 11.183 -16.654 1.00 98.12 83 ILE A O 1
ATOM 710 N N . ALA A 1 84 ? 5.772 10.466 -16.982 1.00 96.94 84 ALA A N 1
ATOM 711 C CA . ALA A 1 84 ? 5.105 11.727 -16.695 1.00 96.94 84 ALA A CA 1
ATOM 712 C C . ALA A 1 84 ? 4.514 11.703 -15.277 1.00 96.94 84 ALA A C 1
ATOM 714 O O . ALA A 1 84 ? 3.317 11.496 -15.090 1.00 96.94 84 ALA A O 1
ATOM 715 N N . THR A 1 85 ? 5.369 11.887 -14.273 1.00 95.94 85 THR A N 1
ATOM 716 C CA . THR A 1 85 ? 4.972 12.032 -12.864 1.00 95.94 85 THR A CA 1
ATOM 717 C C . THR A 1 85 ? 5.295 13.433 -12.352 1.00 95.94 85 THR A C 1
ATOM 719 O O . THR A 1 85 ? 6.107 14.159 -12.928 1.00 95.94 85 THR A O 1
ATOM 722 N N . TYR A 1 86 ? 4.652 13.834 -11.262 1.00 94.56 86 TYR A N 1
ATOM 723 C CA . TYR A 1 86 ? 4.971 15.066 -10.551 1.00 94.56 86 TYR A CA 1
ATOM 724 C C . TYR A 1 86 ? 4.813 14.847 -9.047 1.00 94.56 86 TYR A C 1
ATOM 726 O O . TYR A 1 86 ? 4.108 13.937 -8.613 1.00 94.56 86 TYR A O 1
ATOM 734 N N . PHE A 1 87 ? 5.478 15.694 -8.268 1.00 93.00 87 PHE A N 1
ATOM 735 C CA . PHE A 1 87 ? 5.304 15.777 -6.824 1.00 93.00 87 PHE A CA 1
ATOM 736 C C . PHE A 1 87 ? 4.661 17.119 -6.495 1.00 93.00 87 PHE A C 1
ATOM 738 O O . PHE A 1 87 ? 5.006 18.137 -7.099 1.00 93.00 87 PHE A O 1
ATOM 745 N N . SER A 1 88 ? 3.726 17.106 -5.557 1.00 93.00 88 SER A N 1
ATOM 746 C CA . SER A 1 88 ? 3.039 18.287 -5.049 1.00 93.00 88 SER A CA 1
ATOM 747 C C . SER A 1 88 ? 3.069 18.282 -3.527 1.00 93.00 88 SER A C 1
ATOM 749 O O . SER A 1 88 ? 3.140 17.224 -2.899 1.00 93.00 88 SER A O 1
ATOM 751 N N . ASP A 1 89 ? 2.967 19.470 -2.937 1.00 91.69 89 ASP A N 1
ATOM 752 C CA . ASP A 1 89 ? 2.831 19.657 -1.488 1.00 91.69 89 ASP A CA 1
ATOM 753 C C . ASP A 1 89 ? 1.373 19.462 -1.026 1.00 91.69 89 ASP A C 1
ATOM 755 O O . ASP A 1 89 ? 0.892 20.118 -0.099 1.00 91.69 89 ASP A O 1
ATOM 759 N N . ASP A 1 90 ? 0.643 18.579 -1.709 1.00 91.94 90 ASP A N 1
ATOM 760 C CA . ASP A 1 90 ? -0.744 18.280 -1.386 1.00 91.94 90 ASP A CA 1
ATOM 761 C C . ASP A 1 90 ? -0.834 17.525 -0.051 1.00 91.94 90 ASP A C 1
ATOM 763 O O . ASP A 1 90 ? 0.046 16.726 0.294 1.00 91.94 90 ASP A O 1
ATOM 767 N N . PRO A 1 91 ? -1.907 17.744 0.727 1.00 89.94 91 PRO A N 1
ATOM 768 C CA . PRO A 1 91 ? -2.078 17.059 1.994 1.00 89.94 91 PRO A CA 1
ATOM 769 C C . PRO A 1 91 ? -2.211 15.547 1.789 1.00 89.94 91 PRO A C 1
ATOM 771 O O . PRO A 1 91 ? -2.917 15.069 0.899 1.00 89.94 91 PRO A O 1
ATOM 774 N N . MET A 1 92 ? -1.589 14.779 2.684 1.00 89.88 92 MET A N 1
ATOM 775 C CA . MET A 1 92 ? -1.807 13.339 2.753 1.00 89.88 92 MET A CA 1
ATOM 776 C C . MET A 1 92 ? -3.249 13.060 3.178 1.00 89.88 92 MET A C 1
ATOM 778 O O . MET A 1 92 ? -3.667 13.420 4.279 1.00 89.88 92 MET A O 1
ATOM 782 N N . ILE A 1 93 ? -3.997 12.386 2.311 1.00 90.19 93 ILE A N 1
ATOM 783 C CA . ILE A 1 93 ? -5.389 12.040 2.577 1.00 90.19 93 ILE A CA 1
ATOM 784 C C . ILE A 1 93 ? -5.433 10.823 3.501 1.00 90.19 93 ILE A C 1
ATOM 786 O O . ILE A 1 93 ? -4.862 9.772 3.205 1.00 90.19 93 ILE A O 1
ATOM 790 N N . THR A 1 94 ? -6.156 10.967 4.602 1.00 91.56 94 THR A N 1
ATOM 791 C CA . THR A 1 94 ? -6.607 9.880 5.472 1.00 91.56 94 THR A CA 1
ATOM 792 C C . THR A 1 94 ? -8.106 10.048 5.694 1.00 91.56 94 THR A C 1
ATOM 794 O O . THR A 1 94 ? -8.653 11.135 5.483 1.00 91.56 94 THR A O 1
ATOM 797 N N . PHE A 1 95 ? -8.799 8.986 6.095 1.00 91.06 95 PHE A N 1
ATOM 798 C CA . PHE A 1 95 ? -10.198 9.105 6.495 1.00 91.06 95 PHE A CA 1
ATOM 799 C C . PHE A 1 95 ? -10.499 8.308 7.753 1.00 91.06 95 PHE A C 1
ATOM 801 O O . PHE A 1 95 ? -9.905 7.262 8.015 1.00 91.06 95 PHE A O 1
ATOM 808 N N . GLU A 1 96 ? -11.477 8.808 8.498 1.00 93.62 96 GLU A N 1
ATOM 809 C CA . GLU A 1 96 ? -12.046 8.147 9.660 1.00 93.62 96 GLU A CA 1
ATOM 810 C C . GLU A 1 96 ? -13.488 7.739 9.377 1.00 93.62 96 GLU A C 1
ATOM 812 O O . GLU A 1 96 ? -14.266 8.483 8.774 1.00 93.62 96 GLU A O 1
ATOM 817 N N . TYR A 1 97 ? -13.867 6.566 9.868 1.00 96.44 97 TYR A N 1
ATOM 818 C CA . TYR A 1 97 ? -15.238 6.092 9.842 1.00 96.44 97 TYR A CA 1
ATOM 819 C C . TYR A 1 97 ? -15.597 5.468 11.188 1.00 96.44 97 TYR A C 1
ATOM 821 O O . TYR A 1 97 ? -15.043 4.447 11.585 1.00 96.44 97 TYR A O 1
ATOM 829 N N . THR A 1 98 ? -16.512 6.107 11.919 1.00 96.56 98 THR A N 1
ATOM 830 C CA . THR A 1 98 ? -16.740 5.804 13.342 1.00 96.56 98 THR A CA 1
ATOM 831 C C . THR A 1 98 ? -18.129 5.239 13.613 1.00 96.56 98 THR A C 1
ATOM 833 O O . THR A 1 98 ? -19.128 5.774 13.129 1.00 96.56 98 THR A O 1
ATOM 836 N N . SER A 1 99 ? -18.210 4.211 14.455 1.00 97.75 99 SER A N 1
ATOM 837 C CA . SER A 1 99 ? -19.422 3.793 15.162 1.00 97.75 99 SER A CA 1
ATOM 838 C C . SER A 1 99 ? -19.325 4.240 16.622 1.00 97.75 99 SER A C 1
ATOM 840 O O . SER A 1 99 ? -18.412 3.827 17.340 1.00 97.75 99 SER A O 1
ATOM 842 N N . LYS A 1 100 ? -20.235 5.117 17.060 1.00 96.94 100 LYS A N 1
ATOM 843 C CA . LYS A 1 100 ? -20.235 5.635 18.436 1.00 96.94 100 LYS A CA 1
ATOM 844 C C . LYS A 1 100 ? -20.794 4.591 19.395 1.00 96.94 100 LYS A C 1
ATOM 846 O O . LYS A 1 100 ? -21.875 4.067 19.152 1.00 96.94 100 LYS A O 1
ATOM 851 N N . GLY A 1 101 ? -20.054 4.326 20.466 1.00 96.69 101 GLY A N 1
ATOM 852 C CA . GLY A 1 101 ? -20.503 3.486 21.574 1.00 96.69 101 GLY A CA 1
ATOM 853 C C . GLY A 1 101 ? -20.999 4.319 22.754 1.00 96.69 101 GLY A C 1
ATOM 854 O O . GLY A 1 101 ? -21.066 5.547 22.693 1.00 96.69 101 GLY A O 1
ATOM 855 N N . GLN A 1 102 ? -21.306 3.645 23.859 1.00 96.75 102 GLN A N 1
ATOM 856 C CA . GLN A 1 102 ? -21.661 4.290 25.132 1.00 96.75 102 GLN A CA 1
ATOM 857 C C . GLN A 1 102 ? -20.489 5.062 25.767 1.00 96.75 102 GLN A C 1
ATOM 859 O O . GLN A 1 102 ? -20.702 5.998 26.535 1.00 96.75 102 GLN A O 1
ATOM 864 N N . SER A 1 103 ? -19.256 4.650 25.473 1.00 93.75 103 SER A N 1
ATOM 865 C CA . SER A 1 103 ? -18.008 5.238 25.948 1.00 93.75 103 SER A CA 1
ATOM 866 C C . SER A 1 103 ? -17.257 5.926 24.807 1.00 93.75 103 SER A C 1
ATOM 868 O O . SER A 1 103 ? -17.215 5.438 23.676 1.00 93.75 103 SER A O 1
ATOM 870 N N . GLU A 1 104 ? -16.593 7.035 25.129 1.00 90.38 104 GLU A N 1
ATOM 871 C CA . GLU A 1 104 ? -15.655 7.731 24.234 1.00 90.38 104 GLU A CA 1
ATOM 872 C C . GLU A 1 104 ? -14.286 7.028 24.147 1.00 90.38 104 GLU A C 1
ATOM 874 O O . GLU A 1 104 ? -13.432 7.425 23.350 1.00 90.38 104 GLU A O 1
ATOM 879 N N . ASP A 1 105 ? -14.060 5.988 24.959 1.00 91.88 105 ASP A N 1
ATOM 880 C CA . ASP A 1 105 ? -12.903 5.107 24.825 1.00 91.88 105 ASP A CA 1
ATOM 881 C C . ASP A 1 105 ? -12.935 4.403 23.463 1.00 91.88 105 ASP A C 1
ATOM 883 O O . ASP A 1 105 ? -13.928 3.766 23.101 1.00 91.88 105 ASP A O 1
ATOM 887 N N . CYS A 1 106 ? -11.832 4.517 22.721 1.00 91.94 106 CYS A N 1
ATOM 888 C CA . CYS A 1 106 ? -11.764 4.144 21.314 1.00 91.94 106 CYS A CA 1
ATOM 889 C C . CYS A 1 106 ? -11.036 2.810 21.102 1.00 91.94 106 CYS A C 1
ATOM 891 O O . CYS A 1 106 ? -9.947 2.592 21.648 1.00 91.94 106 CYS A O 1
ATOM 893 N N . ILE A 1 107 ? -11.612 1.944 20.268 1.00 94.62 107 ILE A N 1
ATOM 894 C CA . ILE A 1 107 ? -10.924 0.824 19.623 1.00 94.62 107 ILE A CA 1
ATOM 895 C C . ILE A 1 107 ? -10.678 1.212 18.165 1.00 94.62 107 ILE A C 1
ATOM 897 O O . ILE A 1 107 ? -11.618 1.460 17.406 1.00 94.62 107 ILE A O 1
ATOM 901 N N . LEU A 1 108 ? -9.403 1.282 17.788 1.00 94.56 108 LEU A N 1
ATOM 902 C CA . LEU A 1 108 ? -8.980 1.709 16.459 1.00 94.56 108 LEU A CA 1
ATOM 903 C C . LEU A 1 108 ? -8.797 0.495 15.543 1.00 94.56 108 LEU A C 1
ATOM 905 O O . LEU A 1 108 ? -8.060 -0.432 15.872 1.00 94.56 108 LEU A O 1
ATOM 909 N N . LEU A 1 109 ? -9.427 0.517 14.378 1.00 95.94 109 LEU A N 1
ATOM 910 C CA . LEU A 1 109 ? -9.143 -0.399 13.278 1.00 95.94 109 LEU A CA 1
ATOM 911 C C . LEU A 1 109 ? -8.336 0.367 12.233 1.00 95.94 109 LEU A C 1
ATOM 913 O O . LEU A 1 109 ? -8.698 1.495 11.910 1.00 95.94 109 LEU A O 1
ATOM 917 N N . PHE A 1 110 ? -7.263 -0.215 11.710 1.00 95.88 110 PHE A N 1
ATOM 918 C CA . PHE A 1 110 ? -6.420 0.439 10.711 1.00 95.88 110 PHE A CA 1
ATOM 919 C C . PHE A 1 110 ? -6.284 -0.417 9.457 1.00 95.88 110 PHE A C 1
ATOM 921 O O . PHE A 1 110 ? -5.942 -1.591 9.554 1.00 95.88 110 PHE A O 1
ATOM 928 N N . GLY A 1 111 ? -6.515 0.182 8.292 1.00 95.88 111 GLY A N 1
ATOM 929 C CA . GLY A 1 111 ? -6.212 -0.402 6.984 1.00 95.88 111 GLY A CA 1
ATOM 930 C C . GLY A 1 111 ? -5.458 0.601 6.113 1.00 95.88 111 GLY A C 1
ATOM 931 O O . GLY A 1 111 ? -5.537 1.810 6.350 1.00 95.88 111 GLY A O 1
ATOM 932 N N . HIS A 1 112 ? -4.735 0.117 5.101 1.00 95.38 112 HIS A N 1
ATOM 933 C CA . HIS A 1 112 ? -3.973 0.983 4.198 1.00 95.38 112 HIS A CA 1
ATOM 934 C C . HIS A 1 112 ? -4.346 0.824 2.723 1.00 95.38 112 HIS A C 1
ATOM 936 O O . HIS A 1 112 ? -4.803 -0.228 2.295 1.00 95.38 112 HIS A O 1
ATOM 942 N N . TRP A 1 113 ? -4.150 1.878 1.926 1.00 92.62 113 TRP A N 1
ATOM 943 C CA . TRP A 1 113 ? -4.433 1.870 0.475 1.00 92.62 113 TRP A CA 1
ATOM 944 C C . TRP A 1 113 ? -3.267 2.370 -0.382 1.00 92.62 113 TRP A C 1
ATOM 946 O O . TRP A 1 113 ? -3.433 2.705 -1.552 1.00 92.62 113 TRP A O 1
ATOM 956 N N . CYS A 1 114 ? -2.070 2.466 0.189 1.00 91.69 114 CYS A N 1
ATOM 957 C CA . CYS A 1 114 ? -0.905 3.020 -0.499 1.00 91.69 114 CYS A CA 1
ATOM 958 C C . CYS A 1 114 ? -0.264 2.079 -1.534 1.00 91.69 114 CYS A C 1
ATOM 960 O O . CYS A 1 114 ? 0.701 2.478 -2.180 1.00 91.69 114 CYS A O 1
ATOM 962 N N . HIS A 1 115 ? -0.760 0.846 -1.692 1.00 93.12 115 HIS A N 1
ATOM 963 C CA . HIS A 1 115 ? -0.238 -0.142 -2.642 1.00 93.12 115 HIS A CA 1
ATOM 964 C C . HIS A 1 115 ? -1.108 -0.160 -3.902 1.00 93.12 115 HIS A C 1
ATOM 966 O O . HIS A 1 115 ? -2.191 -0.745 -3.929 1.00 93.12 115 HIS A O 1
ATOM 972 N N . HIS A 1 116 ? -0.658 0.516 -4.961 1.00 90.38 116 HIS A N 1
ATOM 973 C CA . HIS A 1 116 ? -1.416 0.595 -6.209 1.00 90.38 116 HIS A CA 1
ATOM 974 C C . HIS A 1 116 ? -1.491 -0.764 -6.910 1.00 90.38 116 HIS A C 1
ATOM 976 O O . HIS A 1 116 ? -0.524 -1.518 -6.934 1.00 90.38 116 HIS A O 1
ATOM 982 N N . GLY A 1 117 ? -2.641 -1.079 -7.508 1.00 90.88 117 GLY A N 1
ATOM 983 C CA . GLY A 1 117 ? -2.822 -2.333 -8.248 1.00 90.88 117 GLY A CA 1
ATOM 984 C C . GLY A 1 117 ? -2.826 -3.603 -7.395 1.00 90.88 117 GLY A C 1
ATOM 985 O O . GLY A 1 117 ? -2.821 -4.693 -7.962 1.00 90.88 117 GLY A O 1
ATOM 986 N N . ILE A 1 118 ? -2.838 -3.489 -6.062 1.00 92.69 118 ILE A N 1
ATOM 987 C CA . ILE A 1 118 ? -2.864 -4.628 -5.142 1.00 92.69 118 ILE A CA 1
ATOM 988 C C . ILE A 1 118 ? -4.151 -4.586 -4.319 1.00 92.69 118 ILE A C 1
ATOM 990 O O . ILE A 1 118 ? -4.432 -3.614 -3.627 1.00 92.69 118 ILE A O 1
ATOM 994 N N . ALA A 1 119 ? -4.936 -5.662 -4.397 1.00 92.50 119 ALA A N 1
ATOM 995 C CA . ALA A 1 119 ? -6.169 -5.794 -3.624 1.00 92.50 119 ALA A CA 1
ATOM 996 C C . ALA A 1 119 ? -5.916 -6.352 -2.215 1.00 92.50 119 ALA A C 1
ATOM 998 O O . ALA A 1 119 ? -6.499 -5.886 -1.241 1.00 92.50 119 ALA A O 1
ATOM 999 N N . GLU A 1 120 ? -5.054 -7.363 -2.104 1.00 92.75 120 GLU A N 1
ATOM 1000 C CA . GLU A 1 120 ? -4.949 -8.154 -0.877 1.00 92.75 120 GLU A CA 1
ATOM 1001 C C . GLU A 1 120 ? -4.169 -7.436 0.231 1.00 92.75 120 GLU A C 1
ATOM 1003 O O . GLU A 1 120 ? -4.631 -7.350 1.368 1.00 92.75 120 GLU A O 1
ATOM 1008 N N . ASP A 1 121 ? -3.006 -6.891 -0.113 1.00 92.44 121 ASP A N 1
ATOM 1009 C CA . ASP A 1 121 ? -2.137 -6.159 0.803 1.00 92.44 121 ASP A CA 1
ATOM 1010 C C . ASP A 1 121 ? -2.618 -4.704 0.944 1.00 92.44 121 ASP A C 1
ATOM 1012 O O . ASP A 1 121 ? -2.256 -3.827 0.156 1.00 92.44 121 ASP A O 1
ATOM 1016 N N . GLY A 1 122 ? -3.518 -4.489 1.906 1.00 91.88 122 GLY A N 1
ATOM 1017 C CA . GLY A 1 122 ? -4.054 -3.185 2.298 1.00 91.88 122 GLY A CA 1
ATOM 1018 C C . GLY A 1 122 ? -5.532 -2.968 1.965 1.00 91.88 122 GLY A C 1
ATOM 1019 O O . GLY A 1 122 ? -6.352 -2.769 2.870 1.00 91.88 122 GLY A O 1
ATOM 1020 N N . LEU A 1 123 ? -5.911 -3.012 0.681 1.00 93.69 123 LEU A N 1
ATOM 1021 C CA . LEU A 1 123 ? -7.269 -2.629 0.251 1.00 93.69 123 LEU A CA 1
ATOM 1022 C C . LEU A 1 123 ? -8.357 -3.586 0.778 1.00 93.69 123 LEU A C 1
ATOM 1024 O O . LEU A 1 123 ? -9.462 -3.146 1.118 1.00 93.69 123 LEU A O 1
ATOM 1028 N N . SER A 1 124 ? -8.036 -4.876 0.905 1.00 95.69 124 SER A N 1
ATOM 1029 C CA . SER A 1 124 ? -8.893 -5.878 1.552 1.00 95.69 124 SER A CA 1
ATOM 1030 C C . SER A 1 124 ? -9.222 -5.475 2.994 1.00 95.69 124 SER A C 1
ATOM 1032 O O . SER A 1 124 ? -10.390 -5.440 3.386 1.00 95.69 124 SER A O 1
ATOM 1034 N N . GLY A 1 125 ? -8.208 -5.050 3.751 1.00 95.81 125 GLY A N 1
ATOM 1035 C CA . GLY A 1 125 ? -8.335 -4.556 5.116 1.00 95.81 125 GLY A CA 1
ATOM 1036 C C . GLY A 1 125 ? -9.180 -3.294 5.217 1.00 95.81 125 GLY A C 1
ATOM 1037 O O . GLY A 1 125 ? -10.017 -3.188 6.113 1.00 95.81 125 GLY A O 1
ATOM 1038 N N . CYS A 1 126 ? -9.038 -2.369 4.262 1.00 96.31 126 CYS A N 1
ATOM 1039 C CA . CYS A 1 126 ? -9.903 -1.191 4.179 1.00 96.31 126 CYS A CA 1
ATOM 1040 C C . CYS A 1 126 ? -11.377 -1.570 3.988 1.00 96.31 126 CYS A C 1
ATOM 1042 O O . CYS A 1 126 ? -12.252 -1.053 4.684 1.00 96.31 126 CYS A O 1
ATOM 1044 N N . SER A 1 127 ? -11.648 -2.500 3.072 1.00 96.19 127 SER A N 1
ATOM 1045 C CA . SER A 1 127 ? -13.009 -2.949 2.759 1.00 96.19 127 SER A CA 1
ATOM 1046 C C . SER A 1 127 ? -13.666 -3.636 3.959 1.00 96.19 127 SER A C 1
ATOM 1048 O O . SER A 1 127 ? -14.796 -3.308 4.327 1.00 96.19 127 SER A O 1
ATOM 1050 N N . VAL A 1 128 ? -12.936 -4.542 4.619 1.00 96.44 128 VAL A N 1
ATOM 1051 C CA . VAL A 1 128 ? -13.400 -5.212 5.842 1.00 96.44 128 VAL A CA 1
ATOM 1052 C C . VAL A 1 128 ? -13.595 -4.209 6.973 1.00 96.44 128 VAL A C 1
ATOM 1054 O O . VAL A 1 128 ? -14.625 -4.243 7.637 1.00 96.44 128 VAL A O 1
ATOM 1057 N N . GLY A 1 129 ? -12.657 -3.282 7.171 1.00 97.25 129 GLY A N 1
ATOM 1058 C CA . GLY A 1 129 ? -12.739 -2.262 8.214 1.00 97.25 129 GLY A CA 1
ATOM 1059 C C . GLY A 1 129 ? -13.993 -1.396 8.099 1.00 97.25 129 GLY A C 1
ATOM 1060 O O . GLY A 1 129 ? -14.721 -1.243 9.079 1.00 97.25 129 GLY A O 1
ATOM 1061 N N . ILE A 1 130 ? -14.306 -0.905 6.895 1.00 97.56 130 ILE A N 1
ATOM 1062 C CA . ILE A 1 130 ? -15.551 -0.164 6.629 1.00 97.56 130 ILE A CA 1
ATOM 1063 C C . ILE A 1 130 ? -16.770 -1.024 6.970 1.00 97.56 130 ILE A C 1
ATOM 1065 O O . ILE A 1 130 ? -17.656 -0.581 7.704 1.00 97.56 130 ILE A O 1
ATOM 1069 N N . LYS A 1 131 ? -16.796 -2.271 6.487 1.00 97.88 131 LYS A N 1
ATOM 1070 C CA . LYS A 1 131 ? -17.921 -3.185 6.704 1.00 97.88 131 LYS A CA 1
ATOM 1071 C C . LYS A 1 131 ? -18.125 -3.524 8.182 1.00 97.88 131 LYS A C 1
ATOM 1073 O O . LYS A 1 131 ? -19.263 -3.579 8.639 1.00 97.88 131 LYS A O 1
ATOM 1078 N N . VAL A 1 132 ? -17.050 -3.704 8.946 1.00 97.44 132 VAL A N 1
ATOM 1079 C CA . VAL A 1 132 ? -17.112 -3.922 10.398 1.00 97.44 132 VAL A CA 1
ATOM 1080 C C . VAL A 1 132 ? -17.754 -2.723 11.092 1.00 97.44 132 VAL A C 1
ATOM 1082 O O . VAL A 1 132 ? -18.642 -2.907 11.921 1.00 97.44 132 VAL A O 1
ATOM 1085 N N . ILE A 1 133 ? -17.370 -1.497 10.728 1.00 98.31 133 ILE A N 1
ATOM 1086 C CA . ILE A 1 133 ? -18.000 -0.294 11.287 1.00 98.31 133 ILE A CA 1
ATOM 1087 C C . ILE A 1 133 ? -19.483 -0.210 10.900 1.00 98.31 133 ILE A C 1
ATOM 1089 O O . ILE A 1 133 ? -20.301 0.137 11.753 1.00 98.31 133 ILE A O 1
ATOM 1093 N N . ASP A 1 134 ? -19.854 -0.564 9.666 1.00 98.38 134 ASP A N 1
ATOM 1094 C CA . ASP A 1 134 ? -21.260 -0.614 9.235 1.00 98.38 134 ASP A CA 1
ATOM 1095 C C . ASP A 1 134 ? -22.096 -1.592 10.063 1.00 98.38 134 ASP A C 1
ATOM 1097 O O . ASP A 1 134 ? -23.221 -1.267 10.439 1.00 98.38 134 ASP A O 1
ATOM 1101 N N . GLU A 1 135 ? -21.571 -2.782 10.362 1.00 98.38 135 GLU A N 1
ATOM 1102 C CA . GLU A 1 135 ? -22.274 -3.755 11.207 1.00 98.38 135 GLU A CA 1
ATOM 1103 C C . GLU A 1 135 ? -22.340 -3.293 12.667 1.00 98.38 135 GLU A C 1
ATOM 1105 O O . GLU A 1 135 ? -23.397 -3.377 13.293 1.00 98.38 135 GLU A O 1
ATOM 1110 N N . LEU A 1 136 ? -21.262 -2.706 13.195 1.00 97.94 136 LEU A N 1
ATOM 1111 C CA . LEU A 1 136 ? -21.242 -2.146 14.549 1.00 97.94 136 LEU A CA 1
ATOM 1112 C C . LEU A 1 136 ? -22.229 -0.990 14.725 1.00 97.94 136 LEU A C 1
ATOM 1114 O O . LEU A 1 136 ? -22.698 -0.761 15.830 1.00 97.94 136 LEU A O 1
ATOM 1118 N N . ARG A 1 137 ? -22.554 -0.233 13.674 1.00 97.75 137 ARG A N 1
ATOM 1119 C CA . ARG A 1 137 ? -23.560 0.846 13.740 1.00 97.75 137 ARG A CA 1
ATOM 1120 C C . ARG A 1 137 ? -24.994 0.339 13.906 1.00 97.75 137 ARG A C 1
ATOM 1122 O O . ARG A 1 137 ? -25.875 1.138 14.210 1.00 97.75 137 ARG A O 1
ATOM 1129 N N . LYS A 1 138 ? -25.242 -0.953 13.682 1.00 98.12 138 LYS A N 1
ATOM 1130 C CA . LYS A 1 138 ? -26.578 -1.566 13.772 1.00 98.12 138 LYS A CA 1
ATOM 1131 C C . LYS A 1 138 ? -26.877 -2.162 15.144 1.00 98.12 138 LYS A C 1
ATOM 1133 O O . LYS A 1 138 ? -28.001 -2.600 15.370 1.00 98.12 138 LYS A O 1
ATOM 1138 N N . ILE A 1 139 ? -25.882 -2.226 16.024 1.00 97.56 139 ILE A N 1
ATOM 1139 C CA . ILE A 1 139 ? -25.995 -2.829 17.350 1.00 97.56 139 ILE A CA 1
ATOM 1140 C C . ILE A 1 139 ? -25.517 -1.847 18.413 1.00 97.56 139 ILE A C 1
ATOM 1142 O O . ILE A 1 139 ? -24.666 -1.001 18.151 1.00 97.56 139 ILE A O 1
ATOM 1146 N N . ASP A 1 140 ? -26.027 -1.996 19.630 1.00 97.62 140 ASP A N 1
ATOM 1147 C CA . ASP A 1 140 ? -25.508 -1.254 20.772 1.00 97.62 140 ASP A CA 1
ATOM 1148 C C . ASP A 1 140 ? -24.206 -1.886 21.266 1.00 97.62 140 ASP A C 1
ATOM 1150 O O . ASP A 1 140 ? -24.098 -3.104 21.434 1.00 97.62 140 ASP A O 1
ATOM 1154 N N . HIS A 1 141 ? -23.204 -1.052 21.533 1.00 97.00 141 HIS A N 1
ATOM 1155 C CA . HIS A 1 141 ? -21.905 -1.497 22.027 1.00 97.00 141 HIS A CA 1
ATOM 1156 C C . HIS A 1 141 ? -21.275 -0.466 22.971 1.00 97.00 141 HIS A C 1
ATOM 1158 O O . HIS A 1 141 ? -21.650 0.708 23.019 1.00 97.00 141 HIS A O 1
ATOM 1164 N N . HIS A 1 142 ? -20.347 -0.937 23.807 1.00 95.75 142 HIS A N 1
ATOM 1165 C CA . HIS A 1 142 ? -19.776 -0.115 24.871 1.00 95.75 142 HIS A CA 1
ATOM 1166 C C . HIS A 1 142 ? -18.712 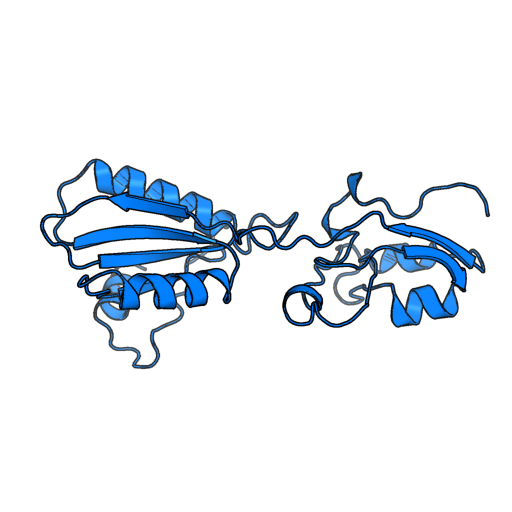0.869 24.362 1.00 95.75 142 HIS A C 1
ATOM 1168 O O . HIS A 1 142 ? -18.789 2.052 24.669 1.00 95.75 142 HIS A O 1
ATOM 1174 N N . TYR A 1 143 ? -17.714 0.397 23.613 1.00 95.81 143 TYR A N 1
ATOM 1175 C CA . TYR A 1 143 ? -16.590 1.217 23.145 1.00 95.81 143 TYR A CA 1
ATOM 1176 C C . TYR A 1 143 ? -16.917 1.941 21.848 1.00 95.81 143 TYR A C 1
ATOM 1178 O O . TYR A 1 143 ? -17.570 1.378 20.989 1.00 95.81 143 TYR A O 1
ATOM 1186 N N . THR A 1 144 ? -16.389 3.140 21.634 1.00 95.75 144 THR A N 1
ATOM 1187 C CA . THR A 1 144 ? -16.424 3.735 20.295 1.00 95.75 144 THR A CA 1
ATOM 1188 C C . THR A 1 144 ? -15.436 3.002 19.386 1.00 95.75 144 THR A C 1
ATOM 1190 O O . THR A 1 144 ? -14.286 2.787 19.764 1.00 95.75 144 THR A O 1
ATOM 1193 N N . TYR A 1 145 ? -15.863 2.627 18.182 1.00 97.00 145 TYR A N 1
ATOM 1194 C CA . TYR A 1 145 ? -14.995 2.006 17.181 1.00 97.00 145 TYR A CA 1
ATOM 1195 C C . TYR A 1 145 ? -14.752 2.984 16.045 1.00 97.00 145 TYR A C 1
ATOM 1197 O O . TYR A 1 145 ? -15.707 3.495 15.461 1.00 97.00 145 TYR A O 1
ATOM 1205 N N . THR A 1 146 ? -13.491 3.213 15.702 1.00 95.56 146 THR A N 1
ATOM 1206 C CA . THR A 1 146 ? -13.117 4.033 14.545 1.00 95.56 146 THR A CA 1
ATOM 1207 C C . THR A 1 146 ? -12.267 3.201 13.608 1.00 95.56 146 THR A C 1
ATOM 1209 O O . THR A 1 146 ? -11.242 2.661 14.013 1.00 95.56 146 THR A O 1
ATOM 1212 N N . PHE A 1 147 ? -12.677 3.125 12.349 1.00 97.00 147 PHE A N 1
ATOM 1213 C CA . PHE A 1 147 ? -11.801 2.718 11.269 1.00 97.00 147 PHE A CA 1
ATOM 1214 C C . PHE A 1 147 ? -11.027 3.934 10.764 1.00 97.00 147 PHE A C 1
ATOM 1216 O O . PHE A 1 147 ? -11.626 4.949 10.413 1.00 97.00 147 PHE A O 1
ATOM 1223 N N . LEU A 1 148 ? -9.707 3.815 10.736 1.00 95.50 148 LEU A N 1
ATOM 1224 C CA . LEU A 1 148 ? -8.784 4.744 10.110 1.00 95.50 148 LEU A CA 1
ATOM 1225 C C . LEU A 1 148 ? -8.234 4.091 8.846 1.00 95.50 148 LEU A C 1
ATOM 1227 O O . LEU A 1 148 ? -7.609 3.032 8.912 1.00 95.50 148 LEU A O 1
ATOM 1231 N N . GLY A 1 149 ? -8.414 4.758 7.715 1.00 95.56 149 GLY A N 1
ATOM 1232 C CA . GLY A 1 149 ? -7.749 4.389 6.478 1.00 95.56 149 GLY A CA 1
ATOM 1233 C C . GLY A 1 149 ? -6.753 5.462 6.039 1.00 95.56 149 GLY A C 1
ATOM 1234 O O . GLY A 1 149 ? -7.014 6.662 6.172 1.00 95.56 149 GLY A O 1
ATOM 1235 N N . GLY A 1 150 ? -5.599 5.038 5.526 1.00 94.31 150 GLY A N 1
ATOM 1236 C CA . GLY A 1 150 ? -4.570 5.949 5.020 1.00 94.31 150 GLY A CA 1
ATOM 1237 C C . GLY A 1 150 ? -3.318 5.231 4.517 1.00 94.31 150 GLY A C 1
ATOM 1238 O O . GLY A 1 150 ? -3.299 4.006 4.435 1.00 94.31 150 GLY A O 1
ATOM 1239 N N . PRO A 1 151 ? -2.242 5.954 4.175 1.00 93.44 151 PRO A N 1
ATOM 1240 C CA . PRO A 1 151 ? -0.970 5.322 3.843 1.00 93.44 151 PRO A CA 1
ATOM 1241 C C . PRO A 1 151 ? -0.398 4.527 5.021 1.00 93.44 151 PRO A C 1
ATOM 1243 O O . PRO A 1 151 ? -0.452 4.976 6.170 1.00 93.44 151 PRO A O 1
ATOM 1246 N N . GLU A 1 152 ? 0.171 3.357 4.734 1.00 91.44 152 GLU A N 1
ATOM 1247 C CA . GLU A 1 152 ? 0.838 2.528 5.736 1.00 91.44 152 GLU A CA 1
ATOM 1248 C C . GLU A 1 152 ? 1.965 3.323 6.411 1.00 91.44 152 GLU A C 1
ATOM 1250 O O . GLU A 1 152 ? 2.643 4.134 5.773 1.00 91.44 152 GLU A O 1
ATOM 1255 N N . LEU A 1 153 ? 2.158 3.100 7.715 1.00 88.75 153 LEU A N 1
ATOM 1256 C CA . LEU A 1 153 ? 3.145 3.771 8.562 1.00 88.75 153 LEU A CA 1
ATOM 1257 C C . LEU A 1 153 ? 2.903 5.286 8.700 1.00 88.75 153 LEU A C 1
ATOM 1259 O O . LEU A 1 153 ? 2.417 5.724 9.743 1.00 88.75 153 LEU A O 1
ATOM 1263 N N . LEU A 1 154 ? 3.187 6.080 7.662 1.00 88.94 154 LEU A N 1
ATOM 1264 C CA . LEU A 1 154 ? 3.076 7.546 7.657 1.00 88.94 154 LEU A CA 1
ATOM 1265 C C . LEU A 1 154 ? 1.669 8.027 8.023 1.00 88.94 154 LEU A C 1
ATOM 1267 O O . LEU A 1 154 ? 1.535 8.916 8.864 1.00 88.94 154 LEU A O 1
ATOM 1271 N N . GLY A 1 155 ? 0.629 7.409 7.454 1.00 90.06 155 GLY A N 1
ATOM 1272 C CA . GLY A 1 155 ? -0.764 7.745 7.756 1.00 90.06 155 GLY A CA 1
ATOM 1273 C C . GLY A 1 155 ? -1.097 7.527 9.228 1.00 90.06 155 GLY A C 1
ATOM 1274 O O . GLY A 1 155 ? -1.653 8.409 9.879 1.00 90.06 155 GLY A O 1
ATOM 1275 N N . SER A 1 156 ? -0.680 6.386 9.781 1.00 89.69 156 SER A N 1
ATOM 1276 C CA . SER A 1 156 ? -0.911 6.051 11.191 1.00 89.69 156 SER A CA 1
ATOM 1277 C C . SER A 1 156 ? -0.126 6.951 12.158 1.00 89.69 156 SER A C 1
ATOM 1279 O O . SER A 1 156 ? -0.670 7.382 13.174 1.00 89.69 156 SER A O 1
ATOM 1281 N N . VAL A 1 157 ? 1.123 7.304 11.831 1.00 91.06 157 VAL A N 1
ATOM 1282 C CA . VAL A 1 157 ? 1.961 8.199 12.646 1.00 91.06 157 VAL A CA 1
ATOM 1283 C C . VAL A 1 157 ? 1.391 9.612 12.656 1.00 91.06 157 VAL A C 1
ATOM 1285 O O . VAL A 1 157 ? 1.224 10.192 13.729 1.00 91.06 157 VAL A O 1
ATOM 1288 N N . ALA A 1 158 ? 1.057 10.154 11.481 1.00 90.19 158 ALA A N 1
ATOM 1289 C CA . ALA A 1 158 ? 0.450 11.475 11.367 1.00 90.19 158 ALA A CA 1
ATOM 1290 C C . ALA A 1 158 ? -0.882 11.527 12.123 1.00 90.19 158 ALA A C 1
ATOM 1292 O O . ALA A 1 158 ? -1.116 12.449 12.906 1.00 90.19 158 ALA A O 1
ATOM 1293 N N . TYR A 1 159 ? -1.717 10.497 11.961 1.00 89.31 159 TYR A N 1
ATOM 1294 C CA . TYR A 1 159 ? -2.968 10.379 12.695 1.00 89.31 159 TYR A CA 1
ATOM 1295 C C . TYR A 1 159 ? -2.749 10.401 14.205 1.00 89.31 159 TYR A C 1
ATOM 1297 O O . TYR A 1 159 ? -3.344 11.227 14.886 1.00 89.31 159 TYR A O 1
ATOM 1305 N N . LEU A 1 160 ? -1.879 9.542 14.745 1.00 88.75 160 LEU A N 1
ATOM 1306 C CA . LEU A 1 160 ? -1.634 9.485 16.187 1.00 88.75 160 LEU A CA 1
ATOM 1307 C C . LEU A 1 160 ? -1.064 10.801 16.715 1.00 88.75 160 LEU A C 1
ATOM 1309 O O . LEU A 1 160 ? -1.480 11.253 17.778 1.00 88.75 160 LEU A O 1
ATOM 1313 N N . TYR A 1 161 ? -0.170 11.448 15.966 1.00 87.75 161 TYR A N 1
ATOM 1314 C CA . TYR A 1 161 ? 0.352 12.763 16.325 1.00 87.75 161 TYR A CA 1
ATOM 1315 C C . TYR A 1 161 ? -0.775 13.795 16.462 1.00 87.75 161 TYR A C 1
ATOM 1317 O O . TYR A 1 161 ? -0.877 14.467 17.486 1.00 87.75 161 TYR A O 1
ATOM 1325 N N . HIS A 1 162 ? -1.664 13.901 15.475 1.00 83.38 162 HIS A N 1
ATOM 1326 C CA . HIS A 1 162 ? -2.782 14.843 15.540 1.00 83.38 162 HIS A CA 1
ATOM 1327 C C . HIS A 1 162 ? -3.836 14.436 16.578 1.00 83.38 162 HIS A C 1
ATOM 1329 O O . HIS A 1 162 ? -4.308 15.284 17.333 1.00 83.38 162 HIS A O 1
ATOM 1335 N N . TYR A 1 163 ? -4.162 13.149 16.678 1.00 78.06 163 TYR A N 1
ATOM 1336 C CA . TYR A 1 163 ? -5.165 12.609 17.593 1.00 78.06 163 TYR A CA 1
ATOM 1337 C C . TYR A 1 163 ? -4.779 12.791 19.065 1.00 78.06 163 TYR A C 1
ATOM 1339 O O . TYR A 1 163 ? -5.622 13.183 19.874 1.00 78.06 163 TYR A O 1
ATOM 1347 N N . LEU A 1 164 ? -3.514 12.533 19.418 1.00 72.12 164 LEU A N 1
ATOM 1348 C CA . LEU A 1 164 ? -2.999 12.713 20.781 1.00 72.12 164 LEU A CA 1
ATOM 1349 C C . LEU A 1 164 ? -2.902 14.192 21.169 1.00 72.12 164 LEU A C 1
ATOM 1351 O O . LEU A 1 164 ? -3.086 14.529 22.336 1.00 72.12 16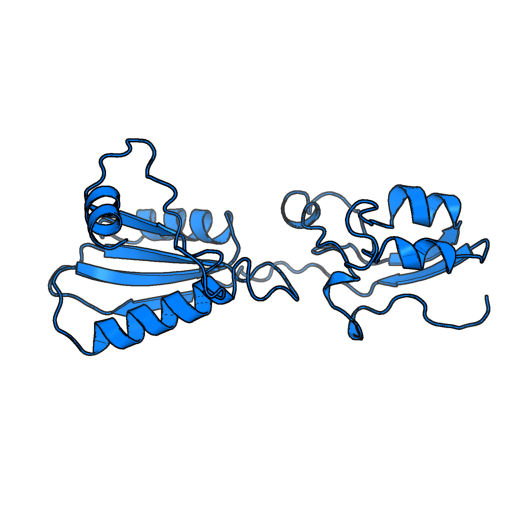4 LEU A O 1
ATOM 1355 N N . ASN A 1 165 ? -2.640 15.071 20.200 1.00 74.56 165 ASN A N 1
ATOM 1356 C CA . ASN A 1 165 ? -2.560 16.510 20.443 1.00 74.56 165 ASN A CA 1
ATOM 1357 C C . ASN A 1 165 ? -3.942 17.182 20.507 1.00 74.56 165 ASN A C 1
ATOM 1359 O O . ASN A 1 165 ? -4.115 18.153 21.242 1.00 74.56 165 ASN A O 1
ATOM 1363 N N . ALA A 1 166 ? -4.926 16.688 19.750 1.00 71.56 166 ALA A N 1
ATOM 1364 C CA . ALA A 1 166 ? -6.242 17.316 19.628 1.00 71.56 166 ALA A CA 1
ATOM 1365 C C . ALA A 1 166 ? -7.320 16.694 20.529 1.00 71.56 166 ALA A C 1
ATOM 1367 O O . ALA A 1 166 ? -8.273 17.379 20.905 1.00 71.56 166 ALA A O 1
ATOM 1368 N N . SER A 1 167 ? -7.215 15.407 20.874 1.00 66.44 167 SER A N 1
ATOM 1369 C CA . SER A 1 167 ? -8.274 14.687 21.585 1.00 66.44 167 SER A CA 1
ATOM 1370 C C . SER A 1 167 ? -7.852 14.277 23.000 1.00 66.44 167 SER A C 1
ATOM 1372 O O . SER A 1 167 ? -6.743 13.812 23.236 1.00 66.44 167 SER A O 1
ATOM 1374 N N . LYS A 1 168 ? -8.786 14.373 23.955 1.00 58.75 168 LYS A N 1
ATOM 1375 C CA . LYS A 1 168 ? -8.667 13.733 25.282 1.00 58.75 168 LYS A CA 1
ATOM 1376 C C . LYS A 1 168 ? -9.090 12.255 25.259 1.00 58.75 168 LYS A C 1
ATOM 1378 O O . LYS A 1 168 ? -9.307 11.663 26.315 1.00 58.75 168 LYS A O 1
ATOM 1383 N N . LYS A 1 169 ? -9.303 11.672 24.076 1.00 69.12 169 LYS A N 1
ATOM 1384 C CA . LYS A 1 169 ? -9.865 10.327 23.936 1.00 69.12 169 LYS A CA 1
ATOM 1385 C C . LYS A 1 169 ? -8.766 9.290 24.115 1.00 69.12 169 LYS A C 1
ATOM 1387 O O . LYS A 1 169 ? -7.685 9.406 23.546 1.00 69.12 169 LYS A O 1
ATOM 1392 N N . THR A 1 170 ? -9.053 8.242 24.879 1.00 85.44 170 THR A N 1
ATOM 1393 C CA . THR A 1 170 ? -8.087 7.162 25.096 1.00 85.44 170 THR A CA 1
ATOM 1394 C C . THR A 1 170 ? -8.276 6.089 24.031 1.00 85.44 170 THR A C 1
ATOM 1396 O O . THR A 1 170 ? -9.350 5.498 23.938 1.00 85.44 170 THR A O 1
ATOM 1399 N N . ILE A 1 171 ? -7.230 5.796 23.255 1.00 90.88 171 ILE A N 1
ATOM 1400 C CA . ILE A 1 171 ? -7.187 4.584 22.428 1.00 90.88 171 ILE A CA 1
ATOM 1401 C C . ILE A 1 171 ? -6.876 3.414 23.364 1.00 90.88 171 ILE A C 1
ATOM 1403 O O . ILE A 1 171 ? -5.801 3.358 23.959 1.00 90.88 171 ILE A O 1
ATOM 1407 N N . LYS A 1 172 ? -7.833 2.500 23.547 1.00 91.75 172 LYS A N 1
ATOM 1408 C CA . LYS A 1 172 ? -7.672 1.327 24.426 1.00 91.75 172 LYS A CA 1
ATOM 1409 C C . LYS A 1 172 ? -6.993 0.164 23.729 1.00 91.75 172 LYS A C 1
ATOM 1411 O O . LYS A 1 172 ? -6.312 -0.621 24.386 1.00 91.75 172 LYS A O 1
ATOM 1416 N N . ALA A 1 173 ? -7.213 0.043 22.427 1.00 92.06 173 ALA A N 1
ATOM 1417 C CA . ALA A 1 173 ? -6.611 -0.975 21.591 1.00 92.06 173 ALA A CA 1
ATOM 1418 C C . ALA A 1 173 ? -6.603 -0.515 20.130 1.00 92.06 173 ALA A C 1
ATOM 1420 O O . ALA A 1 173 ? -7.423 0.317 19.734 1.00 92.06 173 ALA A O 1
ATOM 1421 N N . ALA A 1 174 ? -5.688 -1.080 19.349 1.00 92.38 174 ALA A N 1
ATOM 1422 C CA . ALA A 1 174 ? -5.625 -0.894 17.910 1.00 92.38 174 ALA A CA 1
ATOM 1423 C C . ALA A 1 174 ? -5.426 -2.252 17.226 1.00 92.38 174 ALA A C 1
ATOM 1425 O O . ALA A 1 174 ? -4.696 -3.094 17.751 1.00 92.38 174 ALA A O 1
ATOM 1426 N N . LEU A 1 175 ? -6.063 -2.448 16.073 1.00 93.94 175 LEU A N 1
ATOM 1427 C CA . LEU A 1 175 ? -5.937 -3.643 15.244 1.00 93.94 175 LEU A CA 1
ATOM 1428 C C . LEU A 1 175 ? -5.625 -3.240 13.802 1.00 93.94 175 LEU A C 1
ATOM 1430 O O . LEU A 1 175 ? -6.405 -2.523 13.175 1.00 93.94 175 LEU A O 1
ATOM 1434 N N . GLY A 1 176 ? -4.489 -3.709 13.286 1.00 94.56 176 GLY A N 1
ATOM 1435 C CA . GLY A 1 176 ? -4.165 -3.616 11.865 1.00 94.56 176 GLY A CA 1
ATOM 1436 C C . GLY A 1 176 ? -4.902 -4.696 11.077 1.00 94.56 176 GLY A C 1
ATOM 1437 O O . GLY A 1 176 ? -4.925 -5.855 11.490 1.00 94.56 176 GLY A O 1
ATOM 1438 N N . LEU A 1 177 ? -5.508 -4.309 9.962 1.00 95.00 177 LEU A N 1
ATOM 1439 C CA . LEU A 1 177 ? -6.281 -5.167 9.074 1.00 95.00 177 LEU A CA 1
ATOM 1440 C C . LEU A 1 177 ? -5.516 -5.318 7.759 1.00 95.00 177 LEU A C 1
ATOM 1442 O O . LEU A 1 177 ? -5.536 -4.408 6.936 1.00 95.00 177 LEU A O 1
ATOM 1446 N N . ASN A 1 178 ? -4.865 -6.464 7.560 1.00 92.50 178 ASN A N 1
ATOM 1447 C CA . ASN A 1 178 ? -4.093 -6.775 6.355 1.00 92.50 178 ASN A CA 1
ATOM 1448 C C . ASN A 1 178 ? -4.428 -8.198 5.884 1.00 92.50 178 ASN A C 1
ATOM 1450 O O . ASN A 1 178 ? -4.660 -9.065 6.724 1.00 92.50 178 ASN A O 1
ATOM 1454 N N . PHE A 1 179 ? -4.407 -8.441 4.569 1.00 93.44 179 PHE A N 1
ATOM 1455 C CA . PHE A 1 179 ? -4.615 -9.770 3.967 1.00 93.44 179 PHE A CA 1
ATOM 1456 C C . PHE A 1 179 ? -5.924 -10.459 4.404 1.00 93.44 179 PHE A C 1
ATOM 1458 O O . PHE A 1 179 ? -5.912 -11.588 4.889 1.00 93.44 179 PHE A O 1
ATOM 1465 N N . LEU A 1 180 ? -7.057 -9.760 4.270 1.00 93.62 180 LEU A N 1
ATOM 1466 C CA . LEU A 1 180 ? -8.378 -10.252 4.696 1.00 93.62 180 LEU A CA 1
ATOM 1467 C C . LEU A 1 180 ? -9.301 -10.634 3.524 1.00 93.62 180 LEU A C 1
ATOM 1469 O O . LEU A 1 180 ? -10.513 -10.734 3.708 1.00 93.62 180 LEU A O 1
ATOM 1473 N N . GLY A 1 181 ? -8.764 -10.781 2.313 1.00 90.44 181 GLY A N 1
ATOM 1474 C CA . GLY A 1 181 ? -9.526 -11.118 1.106 1.00 90.44 181 GLY A CA 1
ATOM 1475 C C . GLY A 1 181 ? -9.459 -12.593 0.711 1.00 90.44 181 GLY A C 1
ATOM 1476 O O . GLY A 1 181 ? -10.183 -13.013 -0.193 1.00 90.44 181 GLY A O 1
ATOM 1477 N N . ARG A 1 182 ? -8.607 -13.387 1.368 1.00 87.81 182 ARG A N 1
ATOM 1478 C CA . ARG A 1 182 ? -8.453 -14.824 1.104 1.00 87.81 182 ARG A CA 1
ATOM 1479 C C . ARG A 1 182 ? -9.410 -15.678 1.927 1.00 87.81 182 ARG A C 1
ATOM 1481 O O . ARG A 1 182 ? -9.714 -15.366 3.073 1.00 87.81 182 ARG A O 1
ATOM 1488 N N . ASP A 1 183 ? -9.803 -16.800 1.334 1.00 87.94 183 ASP A N 1
ATOM 1489 C CA . ASP A 1 183 ? -10.498 -17.895 2.013 1.00 87.94 183 ASP A CA 1
ATOM 1490 C C . ASP A 1 183 ? -9.471 -18.794 2.725 1.00 87.94 183 ASP A C 1
ATOM 1492 O O . ASP A 1 183 ? -9.145 -19.889 2.271 1.00 87.94 183 ASP A O 1
ATOM 1496 N N . ASP A 1 184 ? -8.853 -18.253 3.775 1.00 85.94 184 ASP A N 1
ATOM 1497 C CA . ASP A 1 184 ? -7.838 -18.921 4.597 1.00 85.94 184 ASP A CA 1
ATOM 1498 C C . ASP A 1 184 ? -8.008 -18.510 6.072 1.00 85.94 184 ASP A C 1
ATOM 1500 O O . ASP A 1 184 ? -8.832 -17.657 6.415 1.00 85.94 184 ASP A O 1
ATOM 1504 N N . PHE A 1 185 ? -7.235 -19.116 6.968 1.00 85.94 185 PHE A N 1
ATOM 1505 C CA . PHE A 1 185 ? -7.276 -18.814 8.394 1.00 85.94 185 PHE A CA 1
ATOM 1506 C C . PHE A 1 185 ? -6.669 -17.443 8.704 1.00 85.94 185 PHE A C 1
ATOM 1508 O O . PHE A 1 185 ? -5.637 -17.046 8.158 1.00 85.94 185 PHE A O 1
ATOM 1515 N N . PHE A 1 186 ? -7.269 -16.738 9.663 1.00 89.25 186 PHE A N 1
ATOM 1516 C CA . PHE A 1 186 ? -6.705 -15.490 10.163 1.00 89.25 186 PHE A CA 1
ATOM 1517 C C . PHE A 1 186 ? -5.494 -15.744 11.061 1.00 89.25 186 PHE A C 1
ATOM 1519 O O . PHE A 1 186 ? -5.514 -16.596 11.950 1.00 89.25 186 PHE A O 1
ATOM 1526 N N . VAL A 1 187 ? -4.454 -14.932 10.870 1.00 89.31 187 VAL A N 1
ATOM 1527 C CA . VAL A 1 187 ? -3.260 -14.920 11.719 1.00 89.31 187 VAL A CA 1
ATOM 1528 C C . VAL A 1 187 ? -3.221 -13.616 12.505 1.00 89.31 187 VAL A C 1
ATOM 1530 O O . VAL A 1 187 ? -3.250 -12.529 11.931 1.00 89.31 187 VAL A O 1
ATOM 1533 N N . LEU A 1 188 ? -3.119 -13.721 13.830 1.00 90.25 188 LEU A N 1
ATOM 1534 C CA . LEU A 1 188 ? -2.974 -12.564 14.707 1.00 90.25 188 LEU A CA 1
ATOM 1535 C C . LEU A 1 188 ? -1.496 -12.265 14.979 1.00 90.25 188 LEU A C 1
ATOM 1537 O O . LEU A 1 188 ? -0.812 -13.027 15.664 1.00 90.25 188 LEU A O 1
ATOM 1541 N N . PHE A 1 189 ? -1.040 -11.096 14.537 1.00 89.12 189 PHE A N 1
ATOM 1542 C CA . PHE A 1 189 ? 0.196 -10.497 15.034 1.00 89.12 189 PHE A CA 1
ATOM 1543 C C . PHE A 1 189 ? -0.084 -9.811 16.374 1.00 89.12 189 PHE A C 1
ATOM 1545 O O . PHE A 1 189 ? -0.827 -8.833 16.445 1.00 89.12 189 PHE A O 1
ATOM 1552 N N . GLN A 1 190 ? 0.472 -10.375 17.446 1.00 88.81 190 GLN A N 1
ATOM 1553 C CA . GLN A 1 190 ? 0.174 -9.968 18.818 1.00 88.81 190 GLN A CA 1
ATOM 1554 C C . GLN A 1 190 ? 0.824 -8.630 19.193 1.00 88.81 190 GLN A C 1
ATOM 1556 O O . GLN A 1 190 ? 1.853 -8.230 18.641 1.00 88.81 190 GLN A O 1
ATOM 1561 N N . SER A 1 191 ? 0.238 -7.947 20.180 1.00 89.31 191 SER A N 1
ATOM 1562 C CA . SER A 1 191 ? 0.869 -6.773 20.796 1.00 89.31 191 SER A CA 1
ATOM 1563 C C . SER A 1 191 ? 2.232 -7.115 21.415 1.00 89.31 191 SER A C 1
ATOM 1565 O O . SER A 1 191 ? 2.447 -8.242 21.833 1.00 89.31 191 SER A O 1
ATOM 1567 N N . ILE A 1 192 ? 3.124 -6.132 21.593 1.00 86.44 192 ILE A N 1
ATOM 1568 C CA . ILE A 1 192 ? 4.483 -6.330 22.159 1.00 86.44 192 ILE A CA 1
ATOM 1569 C C . ILE A 1 192 ? 4.490 -7.165 23.456 1.00 86.44 192 ILE A C 1
ATOM 1571 O O . ILE A 1 192 ? 5.415 -7.934 23.706 1.00 86.44 192 ILE A O 1
ATOM 1575 N N . ASN A 1 193 ? 3.453 -7.031 24.288 1.00 80.62 193 ASN A N 1
ATOM 1576 C CA . ASN A 1 193 ? 3.376 -7.702 25.584 1.00 80.62 193 ASN A CA 1
ATOM 1577 C C . ASN A 1 193 ? 2.622 -9.048 25.542 1.00 80.62 193 ASN A C 1
ATOM 1579 O O . ASN A 1 193 ? 2.479 -9.670 26.596 1.00 80.62 193 ASN A O 1
ATOM 1583 N N . ASN A 1 194 ? 2.096 -9.473 24.382 1.00 72.69 194 ASN A N 1
ATOM 1584 C CA . ASN A 1 194 ? 1.324 -10.708 24.134 1.00 72.69 194 ASN A CA 1
ATOM 1585 C C . ASN A 1 194 ? 0.207 -10.994 25.160 1.00 72.69 194 ASN A C 1
ATOM 1587 O O . ASN A 1 194 ? -0.156 -12.139 25.433 1.00 72.69 194 ASN A O 1
ATOM 1591 N N . ARG A 1 195 ? -0.296 -9.951 25.824 1.00 75.19 195 ARG A N 1
ATOM 1592 C CA . ARG A 1 195 ? -1.214 -10.053 26.970 1.00 75.19 195 ARG A CA 1
ATOM 1593 C C . ARG A 1 195 ? -2.248 -8.939 26.985 1.00 75.19 195 ARG A C 1
ATOM 1595 O O . ARG A 1 195 ? -2.930 -8.772 28.003 1.00 75.19 195 ARG A O 1
ATOM 1602 N N . SER A 1 196 ? -2.364 -8.167 25.904 1.00 86.38 196 SER A N 1
ATOM 1603 C CA . SER A 1 196 ? -3.397 -7.142 25.838 1.00 86.38 196 SER A CA 1
ATOM 1604 C C . SER A 1 196 ? -4.778 -7.801 25.908 1.00 86.38 196 SER A C 1
ATOM 1606 O O . SER A 1 196 ? -4.957 -8.977 25.581 1.00 86.38 196 SER A O 1
ATOM 1608 N N . LYS A 1 197 ? -5.778 -7.050 26.379 1.00 87.38 197 LYS A N 1
ATOM 1609 C CA . LYS A 1 197 ? -7.161 -7.549 26.403 1.00 87.38 197 LYS A CA 1
ATOM 1610 C C . LYS A 1 197 ? -7.643 -7.904 24.993 1.00 87.38 197 LYS A C 1
ATOM 1612 O O . LYS A 1 197 ? -8.380 -8.872 24.851 1.00 87.38 197 LYS A O 1
ATOM 1617 N N . LEU A 1 198 ? -7.184 -7.157 23.984 1.00 88.06 198 LEU A N 1
ATOM 1618 C CA . LEU A 1 198 ? -7.502 -7.411 22.585 1.00 88.06 198 LEU A CA 1
ATOM 1619 C C . LEU A 1 198 ? -6.887 -8.729 22.097 1.00 88.06 198 LEU A C 1
ATOM 1621 O O . LEU A 1 198 ? -7.617 -9.538 21.537 1.00 88.06 198 LEU A O 1
ATOM 1625 N N . ASP A 1 199 ? -5.603 -8.991 22.387 1.00 88.31 199 ASP A N 1
ATOM 1626 C CA . ASP A 1 199 ? -4.951 -10.253 21.990 1.00 88.31 199 ASP A CA 1
ATOM 1627 C C . ASP A 1 199 ? -5.733 -11.462 22.518 1.00 88.31 199 ASP A C 1
ATOM 1629 O O . ASP A 1 199 ? -5.993 -12.417 21.792 1.00 88.31 199 ASP A O 1
ATOM 1633 N N . LYS A 1 200 ? -6.149 -11.401 23.791 1.00 88.25 200 LYS A N 1
ATOM 1634 C CA . LYS A 1 200 ? -6.914 -12.475 24.438 1.00 88.25 200 LYS A CA 1
ATOM 1635 C C . LYS A 1 200 ? -8.311 -12.638 23.846 1.00 88.25 200 LYS A C 1
ATOM 1637 O O . LYS A 1 200 ? -8.763 -13.766 23.713 1.00 88.25 200 LYS A O 1
ATOM 1642 N N . ALA A 1 201 ? -8.988 -11.535 23.532 1.00 88.50 201 ALA A N 1
ATOM 1643 C CA . ALA A 1 201 ? -10.328 -11.572 22.954 1.00 88.50 201 ALA A CA 1
ATOM 1644 C C . ALA A 1 201 ? -10.313 -12.173 21.542 1.00 88.50 201 ALA A C 1
ATOM 1646 O O . ALA A 1 201 ? -11.137 -13.030 21.228 1.00 88.50 201 ALA A O 1
ATOM 1647 N N . ILE A 1 202 ? -9.342 -11.774 20.712 1.00 87.06 202 ILE A N 1
ATOM 1648 C CA . ILE A 1 202 ? -9.199 -12.318 19.359 1.00 87.06 202 ILE A CA 1
ATOM 1649 C C . ILE A 1 202 ? -8.820 -13.794 19.432 1.00 87.06 202 ILE A C 1
ATOM 1651 O O . ILE A 1 202 ? -9.494 -14.598 18.810 1.00 87.06 202 ILE A O 1
ATOM 1655 N N . ALA A 1 203 ? -7.840 -14.180 20.256 1.00 84.38 203 ALA A N 1
ATOM 1656 C CA . ALA A 1 203 ? -7.411 -15.577 20.387 1.00 84.38 203 ALA A CA 1
ATOM 1657 C C . ALA A 1 203 ? -8.499 -16.551 20.894 1.00 84.38 203 ALA A C 1
ATOM 1659 O O . ALA A 1 203 ? -8.291 -17.756 20.859 1.00 84.38 203 ALA A O 1
ATOM 1660 N N . GLN A 1 204 ? -9.627 -16.052 21.407 1.00 84.06 204 GLN A N 1
ATOM 1661 C CA . GLN A 1 204 ? -10.798 -16.865 21.768 1.00 84.06 204 GLN A CA 1
ATOM 1662 C C . GLN A 1 204 ? -11.817 -17.005 20.626 1.00 84.06 204 GLN A C 1
ATOM 1664 O O . GLN A 1 204 ? -12.778 -17.758 20.763 1.00 84.06 204 GLN A O 1
ATOM 1669 N N . SER A 1 205 ? -11.642 -16.242 19.547 1.00 76.62 205 SER A N 1
ATOM 1670 C CA . SER A 1 205 ? -12.589 -16.092 18.434 1.00 76.62 205 SER A CA 1
ATOM 1671 C C . SER A 1 205 ? -12.082 -16.690 17.112 1.00 76.62 205 SER A C 1
ATOM 1673 O O . SER A 1 205 ? -12.867 -16.802 16.173 1.00 76.62 205 SER A O 1
ATOM 1675 N N . ILE A 1 206 ? -10.793 -17.040 17.044 1.00 68.44 206 ILE A N 1
ATOM 1676 C CA . ILE A 1 206 ? -10.120 -17.798 15.971 1.00 68.44 206 ILE A CA 1
ATOM 1677 C C . ILE A 1 206 ? -9.771 -19.191 16.483 1.00 68.44 206 ILE A C 1
ATOM 1679 O O . ILE A 1 206 ? -9.894 -20.143 15.686 1.00 68.44 206 ILE A O 1
#

Radius of gyration: 21.53 Å; chains: 1; bounding box: 49×39×61 Å

Secondary structure (DSSP, 8-state):
--------TTT-GGGBPTTPPPEEEEEEHHHIIIIIEE--TTSTTS-----GGGS-TTS----EE--GGGGGG--SSEEEEEE------PPPP-EEEEE--SEEEEEEEEEE--STT-STTTHHHHHHHHHHHHHHTTS--SEEEEEEEESTTHHHHHHHHHHHHH----EEEEEE--S-SSSS-------TTS--HHHHHHTTT-

Foldseek 3Di:
DPPDDLADCVVPVQFKAPLAAWDWDKDFLVCQVPAAEDEDPVQQQDFDHHPPCVVVNVDNHIHTTDRNVSSVVPPDRMDTDGDDDDDDPDDFDKDKDKQDAQDLAEEEEEFEDSGPRDCQFGVLSVVVLNVVRVVSNVDHDHHMYMYMYGHPPVSVVVCCVCCVVPDPHHHLYYHYGGRNPDPDDDDDDADPVCDRPVNVVVVVVD

Sequence (206 aa):
MSGNVIVNFQDNPLHLWAYSHSFTGIVERSDLLKYHIFSNPSF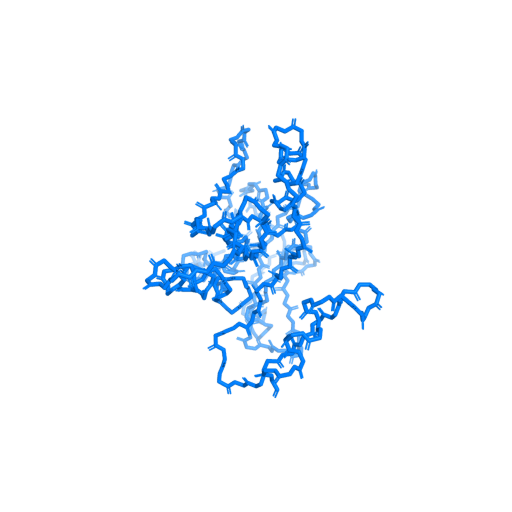PDFTPFRFRQMIRHWEKEWGFSLPHNKLSELTDNEYKVEIATYFSDDPMITFEYTSKGQSEDCILLFGHWCHHGIAEDGLSGCSVGIKVIDELRKIDHHYTYTFLGGPELLGSVAYLYHYLNASKKTIKAALGLNFLGRDDFFVLFQSINNRSKLDKAIAQSI

Organism: NCBI:txid890399

pLDDT: mean 92.19, std 7.02, range [58.75, 98.38]